Protein AF-A0A9D7S2Q6-F1 (afdb_monomer_lite)

Secondary structure (DSSP, 8-state):
--SSHHHHHHHHHHHHHHHHHHHTT-S----TT-EEEE--SB--HHHHHHHHHHTTT-SEEEEEEEEEETTEEEP-B--HHHHHHTT--EEEEEEEESSS-PSPHHHHHHHHHHHHHHHHHTT--EEEEEEEE---GGGHHHHHHHHHHHHHHS-TTSEEEEEE-GGGTT-TTHHHHHHTSSEEEEE----S-TTS-S--HHHHHHHHHHHHTT-SS-EEEE---S-EEEEE-TTS-EEEEEESS-GGGS-TT-EEE---HHHHHHHHHTPPP-STT------SS-------PPS-S------

Foldseek 3Di:
DPDPPVVVVVVVVVVVVVVVVVVVQPDPFQPLAAEDEDEDQDDDVVNLVVLQVCLRRHQEYEYADWEDEALDTDHRDDDLLSQQVSVHEYEHEYEYDDQADGDQLVSVCVVVVVSVVVSVVSVHNHQAYEYEYPHDLVHLQVLLVRLLVNLVVDDPRHFYEYEDELVNLPHPSLLSNQVSGQEYEYEQQDCPFLVDASHDLVSSVVSVLSVVVRHPHYYHYDDDPWKWKFDADPVRHTPDIDTDDDPVVDDPRIDIRDDPPCCRVVSVVPDDDDDDQDDDDDDDDHDDDDDDDDDDDDDDDDD

Sequence (303 aa):
MIRSSRATALLAASLCLAFGLVLAGCAPSALSHHEAYIWQRQWTPAVVAAVSLQQSVFAGWRVLGLQVIGSQKIDVRPDLAALASSARPVRLVVRIEGARGPLAVPELMDRLSPLIDEWRGAGLELSGIEIDHDCATAALDDYASWLRELRGTLAPALKLSITALPSWLDSAALEQVLAAVDDSVLQVHAVQRPDRALFDAASARAWTLAYAARTAHPFALALPAYGVRVDTDAQGRVRAVDAEADIERSSASGRDCAPSRAKSQGSCASWPTLGPSISADTCGSGCRWRATGAAGAGPRWLR

pLDDT: mean 72.73, std 26.31, range [19.69, 98.69]

Structure (mmCIF, N/CA/C/O backbone):
data_AF-A0A9D7S2Q6-F1
#
_entry.id   AF-A0A9D7S2Q6-F1
#
loop_
_atom_site.group_PDB
_atom_site.id
_atom_site.type_symbol
_atom_site.label_atom_id
_atom_site.label_alt_id
_atom_site.label_comp_id
_atom_site.label_asym_id
_atom_site.label_entity_id
_atom_site.label_seq_id
_atom_site.pdbx_PDB_ins_code
_atom_site.Cartn_x
_atom_site.Cartn_y
_atom_site.Cartn_z
_atom_site.occupancy
_atom_site.B_iso_or_equiv
_atom_site.auth_seq_id
_atom_site.auth_comp_id
_atom_site.auth_asym_id
_atom_site.auth_atom_id
_atom_site.pdbx_PDB_model_num
ATOM 1 N N . MET A 1 1 ? -63.174 -41.713 -4.022 1.00 46.78 1 MET A N 1
ATOM 2 C CA . MET A 1 1 ? -62.517 -40.656 -4.826 1.00 46.78 1 MET A CA 1
ATOM 3 C C . MET A 1 1 ? -61.756 -39.685 -3.908 1.00 46.78 1 MET A C 1
ATOM 5 O O . MET A 1 1 ? -62.222 -38.584 -3.682 1.00 46.78 1 MET A O 1
ATOM 9 N N . ILE A 1 2 ? -60.619 -40.087 -3.313 1.00 49.75 2 ILE A N 1
ATOM 10 C CA . ILE A 1 2 ? -59.826 -39.240 -2.378 1.00 49.75 2 ILE A CA 1
ATOM 11 C C . ILE A 1 2 ? -58.321 -39.459 -2.631 1.00 49.75 2 ILE A C 1
ATOM 13 O O . ILE A 1 2 ? -57.555 -39.812 -1.739 1.00 49.75 2 ILE A O 1
ATOM 17 N N . ARG A 1 3 ? -57.885 -39.355 -3.892 1.00 48.09 3 ARG A N 1
ATOM 18 C CA . ARG A 1 3 ? -56.459 -39.496 -4.254 1.00 48.09 3 ARG A CA 1
ATOM 19 C C . ARG A 1 3 ? -55.895 -38.335 -5.079 1.00 48.09 3 ARG A C 1
ATOM 21 O O . ARG A 1 3 ? -54.679 -38.214 -5.130 1.00 48.09 3 ARG A O 1
ATOM 28 N N . SER A 1 4 ? -56.718 -37.447 -5.650 1.00 51.59 4 SER A N 1
ATOM 29 C CA . SER A 1 4 ? -56.217 -36.354 -6.505 1.00 51.59 4 SER A CA 1
ATOM 30 C C . SER A 1 4 ? -55.774 -35.098 -5.740 1.00 51.59 4 SER A C 1
ATOM 32 O O . SER A 1 4 ? -54.844 -34.435 -6.182 1.00 51.59 4 SER A O 1
ATOM 34 N N . SER A 1 5 ? -56.350 -34.793 -4.570 1.00 52.62 5 SER A N 1
ATOM 35 C CA . SER A 1 5 ? -56.094 -33.520 -3.863 1.00 52.62 5 SER A CA 1
ATOM 36 C C . SER A 1 5 ? -54.752 -33.444 -3.121 1.00 52.62 5 SER A C 1
ATOM 38 O O . SER A 1 5 ? -54.259 -32.356 -2.846 1.00 52.62 5 SER A O 1
ATOM 40 N N . ARG A 1 6 ? -54.140 -34.589 -2.782 1.00 49.41 6 ARG A N 1
ATOM 41 C CA . ARG A 1 6 ? -52.824 -34.623 -2.108 1.00 49.41 6 ARG A CA 1
ATOM 42 C C . ARG A 1 6 ? -51.664 -34.433 -3.086 1.00 49.41 6 ARG A C 1
ATOM 44 O O . ARG A 1 6 ? -50.651 -33.854 -2.715 1.00 49.41 6 ARG A O 1
ATOM 51 N N . ALA A 1 7 ? -51.827 -34.880 -4.331 1.00 49.22 7 ALA A N 1
ATOM 52 C CA . ALA A 1 7 ? -50.798 -34.764 -5.360 1.00 49.22 7 ALA A CA 1
ATOM 53 C C . ALA A 1 7 ? -50.609 -33.308 -5.818 1.00 49.22 7 ALA A C 1
ATOM 55 O O . ALA A 1 7 ? -49.479 -32.848 -5.947 1.00 49.22 7 ALA A O 1
ATOM 56 N N . THR A 1 8 ? -51.699 -32.553 -5.977 1.00 50.41 8 THR A N 1
ATOM 57 C CA . THR A 1 8 ? -51.654 -31.130 -6.351 1.00 50.41 8 THR A CA 1
ATOM 58 C C . THR A 1 8 ? -51.080 -30.236 -5.251 1.00 50.41 8 THR A C 1
ATOM 60 O O . THR A 1 8 ? -50.329 -29.315 -5.560 1.00 50.41 8 THR A O 1
ATOM 63 N N . ALA A 1 9 ? -51.351 -30.529 -3.974 1.00 49.44 9 ALA A N 1
ATOM 64 C CA . ALA A 1 9 ? -50.772 -29.785 -2.851 1.00 49.44 9 ALA A CA 1
ATOM 65 C C . ALA A 1 9 ? -49.251 -30.000 -2.714 1.00 49.44 9 ALA A C 1
ATOM 67 O O . ALA A 1 9 ? -48.517 -29.053 -2.437 1.00 49.44 9 ALA A O 1
ATOM 68 N N . LEU A 1 10 ? -48.769 -31.224 -2.962 1.00 48.19 10 LEU A N 1
ATOM 69 C CA . LEU A 1 10 ? -47.336 -31.539 -2.955 1.00 48.19 10 LEU A CA 1
ATOM 70 C C . LEU A 1 10 ? -46.604 -30.890 -4.140 1.00 48.19 10 LEU A C 1
ATOM 72 O O . LEU A 1 10 ? -45.547 -30.302 -3.943 1.00 48.19 10 LEU A O 1
ATOM 76 N N . LEU A 1 11 ? -47.196 -30.904 -5.340 1.00 50.69 11 LEU A N 1
ATOM 77 C CA . LEU A 1 11 ? -46.638 -30.235 -6.523 1.00 50.69 11 LEU A CA 1
ATOM 78 C C . LEU A 1 11 ? -46.553 -28.708 -6.359 1.00 50.69 11 LEU A C 1
ATOM 80 O O . LEU A 1 11 ? -45.539 -28.119 -6.726 1.00 50.69 11 LEU A O 1
ATOM 84 N N . ALA A 1 12 ? -47.567 -28.070 -5.765 1.00 51.41 12 ALA A N 1
ATOM 85 C CA . ALA A 1 12 ? -47.553 -26.629 -5.501 1.00 51.41 12 ALA A CA 1
ATOM 86 C C . ALA A 1 12 ? -46.525 -26.235 -4.422 1.00 51.41 12 ALA A C 1
ATOM 88 O O . ALA A 1 12 ? -45.817 -25.241 -4.580 1.00 51.41 12 ALA A O 1
ATOM 89 N N . ALA A 1 13 ? -46.382 -27.039 -3.361 1.00 49.81 13 ALA A N 1
ATOM 90 C CA . ALA A 1 13 ? -45.369 -26.820 -2.328 1.00 49.81 13 ALA A CA 1
ATOM 91 C C . ALA A 1 13 ? -43.939 -26.991 -2.874 1.00 49.81 13 ALA A C 1
ATOM 93 O O . ALA A 1 13 ? -43.060 -26.194 -2.549 1.00 49.81 13 ALA A O 1
ATOM 94 N N . SER A 1 14 ? -43.712 -27.974 -3.751 1.00 53.53 14 SER A N 1
ATOM 95 C CA . SER A 1 14 ? -42.422 -28.176 -4.421 1.00 53.53 14 SER A CA 1
ATOM 96 C C . SER A 1 14 ? -42.082 -27.057 -5.410 1.00 53.53 14 SER A C 1
ATOM 98 O O . SER A 1 14 ? -40.919 -26.663 -5.484 1.00 53.53 14 SER A O 1
ATOM 100 N N . LEU A 1 15 ? -43.071 -26.497 -6.121 1.00 51.47 15 LEU A N 1
ATOM 101 C CA . LEU A 1 15 ? -42.850 -25.358 -7.019 1.00 51.47 15 LEU A CA 1
ATOM 102 C C . LEU A 1 15 ? -42.502 -24.073 -6.248 1.00 51.47 15 LEU A C 1
ATOM 104 O O . LEU A 1 15 ? -41.590 -23.358 -6.651 1.00 51.47 15 LEU A O 1
ATOM 108 N N . CYS A 1 16 ? -43.163 -23.805 -5.115 1.00 51.00 16 CYS A N 1
ATOM 109 C CA . CYS A 1 16 ? -42.844 -22.653 -4.262 1.00 51.00 16 CYS A CA 1
ATOM 110 C C . CYS A 1 16 ? -41.471 -22.783 -3.581 1.00 51.00 16 CYS A C 1
ATOM 112 O O . CYS A 1 16 ? -40.748 -21.793 -3.473 1.00 51.00 16 CYS A O 1
ATOM 114 N N . LEU A 1 17 ? -41.077 -23.995 -3.167 1.00 50.44 17 LEU A N 1
ATOM 115 C CA . LEU A 1 17 ? -39.752 -24.243 -2.590 1.00 50.44 17 LEU A CA 1
ATOM 116 C C . LEU A 1 17 ? -38.641 -24.098 -3.645 1.00 50.44 17 LEU A C 1
ATOM 118 O O . LEU A 1 17 ? -37.604 -23.498 -3.371 1.00 50.44 17 LEU A O 1
ATOM 122 N N . ALA A 1 18 ? -38.882 -24.580 -4.870 1.00 51.56 18 ALA A N 1
ATOM 123 C CA . ALA A 1 18 ? -37.960 -24.415 -5.991 1.00 51.56 18 ALA A CA 1
ATOM 124 C C . ALA A 1 18 ? -37.830 -22.942 -6.421 1.00 51.56 18 ALA A C 1
ATOM 126 O O . ALA A 1 18 ? -36.725 -22.489 -6.703 1.00 51.56 18 ALA A O 1
ATOM 127 N N . PHE A 1 19 ? -38.920 -22.166 -6.403 1.00 46.56 19 PHE A N 1
ATOM 128 C CA . PHE A 1 19 ? -38.883 -20.738 -6.742 1.00 46.56 19 PHE A CA 1
ATOM 129 C C . PHE A 1 19 ? -38.193 -19.888 -5.655 1.00 46.56 19 PHE A C 1
ATOM 131 O O . PHE A 1 19 ? -37.469 -18.947 -5.977 1.00 46.56 19 PHE A O 1
ATOM 138 N N . GLY A 1 20 ? -38.333 -20.254 -4.374 1.00 42.56 20 GLY A N 1
ATOM 139 C CA . GLY A 1 20 ? -37.614 -19.612 -3.263 1.00 42.56 20 GLY A CA 1
ATOM 140 C C . GLY A 1 20 ? -36.100 -19.871 -3.272 1.00 42.56 20 GLY A C 1
ATOM 141 O O . GLY A 1 20 ? -35.322 -18.979 -2.939 1.00 42.56 20 GLY A O 1
ATOM 142 N N . LEU A 1 21 ? -35.669 -21.056 -3.718 1.00 45.19 21 LEU A N 1
ATOM 143 C CA . LEU A 1 21 ? -34.249 -21.410 -3.868 1.00 45.19 21 LEU A CA 1
ATOM 144 C C . LEU A 1 21 ? -33.567 -20.695 -5.046 1.00 45.19 21 LEU A C 1
ATOM 146 O O . LEU A 1 21 ? -32.373 -20.414 -4.971 1.00 45.19 21 LEU A O 1
ATOM 150 N N . VAL A 1 22 ? -34.309 -20.346 -6.103 1.00 47.31 22 VAL A N 1
ATOM 151 C CA . VAL A 1 22 ? -33.761 -19.614 -7.261 1.00 47.31 22 VAL A CA 1
ATOM 152 C C . VAL A 1 22 ? -33.528 -18.129 -6.945 1.00 47.31 22 VAL A C 1
ATOM 154 O O . VAL A 1 22 ? -32.588 -17.534 -7.467 1.00 47.31 22 VAL A O 1
ATOM 157 N N . LEU A 1 23 ? -34.309 -17.529 -6.040 1.00 41.97 23 LEU A N 1
ATOM 158 C CA . LEU A 1 23 ? -34.170 -16.110 -5.677 1.00 41.97 23 LEU A CA 1
ATOM 159 C C . LEU A 1 23 ? -33.119 -15.834 -4.585 1.00 41.97 23 LEU A C 1
ATOM 161 O O . LEU A 1 23 ? -32.710 -14.688 -4.415 1.00 41.97 23 LEU A O 1
ATOM 165 N N . ALA A 1 24 ? -32.624 -16.860 -3.886 1.00 41.41 24 ALA A N 1
ATOM 166 C CA . ALA A 1 24 ? -31.545 -16.718 -2.901 1.00 41.41 24 ALA A CA 1
ATOM 167 C C . ALA A 1 24 ? -30.128 -16.718 -3.524 1.00 41.41 24 ALA A C 1
ATOM 169 O O . ALA A 1 24 ? -29.141 -16.536 -2.813 1.00 41.41 24 ALA A O 1
ATOM 170 N N . GLY A 1 25 ? -30.010 -16.917 -4.844 1.00 34.44 25 GLY A N 1
ATOM 171 C CA . GLY A 1 25 ? -28.730 -17.073 -5.551 1.00 34.44 25 GLY A CA 1
ATOM 172 C C . GLY A 1 25 ? -28.032 -15.781 -5.997 1.00 34.44 25 GLY A C 1
ATOM 173 O O . GLY A 1 25 ? -26.934 -15.854 -6.539 1.00 34.44 25 GLY A O 1
ATOM 174 N N . CYS A 1 26 ? -28.627 -14.605 -5.776 1.00 37.88 26 CYS A N 1
ATOM 175 C CA . CYS A 1 26 ? -28.045 -13.309 -6.151 1.00 37.88 26 CYS A CA 1
ATOM 176 C C . CYS A 1 26 ? -27.708 -12.449 -4.927 1.00 37.88 26 CYS A C 1
ATOM 178 O O . CYS A 1 26 ? -28.054 -11.272 -4.868 1.00 37.88 26 CYS A O 1
ATOM 180 N N . ALA A 1 27 ? -27.004 -13.012 -3.947 1.00 41.19 27 ALA A N 1
ATOM 181 C CA . ALA A 1 27 ? -26.157 -12.173 -3.110 1.00 41.19 27 ALA A CA 1
ATOM 182 C C . ALA A 1 27 ? -24.834 -11.979 -3.871 1.00 41.19 27 ALA A C 1
ATOM 184 O O . ALA A 1 27 ? -24.229 -12.988 -4.247 1.00 41.19 27 ALA A O 1
ATOM 185 N N . PRO A 1 28 ? -24.372 -10.743 -4.148 1.00 42.62 28 PRO A N 1
ATOM 186 C CA . PRO A 1 28 ? -23.010 -10.557 -4.628 1.00 42.62 28 PRO A CA 1
ATOM 187 C C . PRO A 1 28 ? -22.091 -11.259 -3.631 1.00 42.62 28 PRO A C 1
ATOM 189 O O . PRO A 1 28 ? -22.175 -10.991 -2.431 1.00 42.62 28 PRO A O 1
ATOM 192 N N . SER A 1 29 ? -21.283 -12.213 -4.108 1.00 44.66 29 SER A N 1
ATOM 193 C CA . SER A 1 29 ? -20.269 -12.858 -3.277 1.00 44.66 29 SER A CA 1
ATOM 194 C C . SER A 1 29 ? -19.502 -11.746 -2.586 1.00 44.66 29 SER A C 1
ATOM 196 O O . SER A 1 29 ? -18.873 -10.931 -3.263 1.00 44.66 29 SER A O 1
ATOM 198 N N . ALA A 1 30 ? -19.618 -11.675 -1.256 1.00 43.91 30 ALA A N 1
ATOM 199 C CA . ALA A 1 30 ? -18.862 -10.718 -0.476 1.00 43.91 30 ALA A CA 1
ATOM 200 C C . ALA A 1 30 ? -17.409 -10.855 -0.918 1.00 43.91 30 ALA A C 1
ATOM 202 O O . ALA A 1 30 ? -16.854 -11.958 -0.927 1.00 43.91 30 ALA A O 1
ATOM 203 N N . LEU A 1 31 ? -16.819 -9.741 -1.335 1.00 55.94 31 LEU A N 1
ATOM 204 C CA . LEU A 1 31 ? -15.412 -9.635 -1.670 1.00 55.94 31 LEU A CA 1
ATOM 205 C C . LEU A 1 31 ? -14.613 -9.692 -0.356 1.00 55.94 31 LEU A C 1
ATOM 207 O O . LEU A 1 31 ? -13.816 -8.814 -0.061 1.00 55.94 31 LEU A O 1
ATOM 211 N N . SER A 1 32 ? -14.832 -10.732 0.455 1.00 57.34 32 SER A N 1
ATOM 212 C CA . SER A 1 32 ? -14.425 -10.855 1.860 1.00 57.34 32 SER A CA 1
ATOM 213 C C . SER A 1 32 ? -12.913 -10.917 2.070 1.00 57.34 32 SER A C 1
ATOM 215 O O . SER A 1 32 ? -12.453 -11.030 3.201 1.00 57.34 32 SER A O 1
ATOM 217 N N . HIS A 1 33 ? -12.149 -10.866 0.982 1.00 74.75 33 HIS A N 1
ATOM 218 C CA . HIS A 1 33 ? -10.693 -10.810 0.959 1.00 74.75 33 HIS A CA 1
ATOM 219 C C . HIS A 1 33 ? -10.154 -9.542 0.283 1.00 74.75 33 HIS A C 1
ATOM 221 O O . HIS A 1 33 ? -8.944 -9.354 0.230 1.00 74.75 33 HIS A O 1
ATOM 227 N N . HIS A 1 34 ? -11.023 -8.687 -0.255 1.00 85.69 34 HIS A N 1
ATOM 228 C CA . HIS A 1 34 ? -10.622 -7.459 -0.922 1.00 85.69 34 HIS A CA 1
ATOM 229 C C . HIS A 1 34 ? -10.582 -6.314 0.079 1.00 85.69 34 HIS A C 1
ATOM 231 O O . HIS A 1 34 ? -11.482 -6.146 0.899 1.00 85.69 34 HIS A O 1
ATOM 237 N N . GLU A 1 35 ? -9.559 -5.488 -0.045 1.00 92.19 35 GLU A N 1
ATOM 238 C CA . GLU A 1 35 ? -9.453 -4.203 0.633 1.00 92.19 35 GLU A CA 1
ATOM 239 C C . GLU A 1 35 ? -9.660 -3.092 -0.402 1.00 92.19 35 GLU A C 1
ATOM 241 O O . GLU A 1 35 ? -9.462 -3.308 -1.603 1.00 92.19 35 GLU A O 1
ATOM 246 N N . ALA A 1 36 ? -10.046 -1.903 0.053 1.00 92.31 36 ALA A N 1
ATOM 247 C CA . ALA A 1 36 ? -10.135 -0.732 -0.813 1.00 92.31 36 ALA A CA 1
ATOM 248 C C . ALA A 1 36 ? -9.131 0.339 -0.395 1.00 92.31 36 ALA A C 1
ATOM 250 O O . ALA A 1 36 ? -8.936 0.605 0.793 1.00 92.31 36 ALA A O 1
ATOM 251 N N . TYR A 1 37 ? -8.530 0.976 -1.396 1.00 93.94 37 TYR A N 1
ATOM 252 C CA . TYR A 1 37 ? -7.717 2.164 -1.195 1.00 93.94 37 TYR A CA 1
ATOM 253 C C . TYR A 1 37 ? -8.599 3.398 -1.021 1.00 93.94 37 TYR A C 1
ATOM 255 O O . TYR A 1 37 ? -9.509 3.633 -1.817 1.00 93.94 37 TYR A O 1
ATOM 263 N N . ILE A 1 38 ? -8.283 4.219 -0.022 1.00 94.25 38 ILE A N 1
ATOM 264 C CA . ILE A 1 38 ? -8.862 5.550 0.161 1.00 94.25 38 ILE A CA 1
ATOM 265 C C . ILE A 1 38 ? -7.738 6.565 -0.027 1.00 94.25 38 ILE A C 1
ATOM 267 O O . ILE A 1 38 ? -6.993 6.894 0.898 1.00 94.25 38 ILE A O 1
ATOM 271 N N . TRP A 1 39 ? -7.601 7.030 -1.269 1.00 91.31 39 TRP A N 1
ATOM 272 C CA . TRP A 1 39 ? -6.496 7.880 -1.714 1.00 91.31 39 TRP A CA 1
ATOM 273 C C . TRP A 1 39 ? -6.838 9.373 -1.664 1.00 91.31 39 TRP A C 1
ATOM 275 O O . TRP A 1 39 ? -6.758 10.085 -2.662 1.00 91.31 39 TRP A O 1
ATOM 285 N N . GLN A 1 40 ? -7.289 9.845 -0.502 1.00 90.50 40 GLN A N 1
ATOM 286 C CA . GLN A 1 40 ? -7.793 11.208 -0.328 1.00 90.50 40 GLN A CA 1
ATOM 287 C C . GLN A 1 40 ? -6.969 11.957 0.714 1.00 90.50 40 GLN A C 1
ATOM 289 O O . GLN A 1 40 ? -6.889 11.536 1.867 1.00 90.50 40 GLN A O 1
ATOM 294 N N . ARG A 1 41 ? -6.382 13.095 0.321 1.00 91.44 41 ARG A N 1
ATOM 295 C CA . ARG A 1 41 ? -5.669 13.985 1.259 1.00 91.44 41 ARG A CA 1
ATOM 296 C C . ARG A 1 41 ? -6.634 14.728 2.178 1.00 91.44 41 ARG A C 1
ATOM 298 O O . ARG A 1 41 ? -6.315 14.979 3.335 1.00 91.44 41 ARG A O 1
ATOM 305 N N . GLN A 1 42 ? -7.804 15.078 1.646 1.00 88.88 42 GLN A N 1
ATOM 306 C CA . GLN A 1 42 ? -8.887 15.736 2.365 1.00 88.88 42 GLN A CA 1
ATOM 307 C C . GLN A 1 42 ? -10.155 14.910 2.209 1.00 88.88 42 GLN A C 1
ATOM 309 O O . GLN A 1 42 ? -10.562 14.584 1.095 1.00 88.88 42 GLN A O 1
ATOM 314 N N . TRP A 1 43 ? -10.771 14.564 3.330 1.00 92.38 43 TRP A N 1
ATOM 315 C CA . TRP A 1 43 ? -11.996 13.782 3.332 1.00 92.38 43 TRP A CA 1
ATOM 316 C C . TRP A 1 43 ? -13.214 14.692 3.205 1.00 92.38 43 TRP A C 1
ATOM 318 O O . TRP A 1 43 ? -13.369 15.664 3.941 1.00 92.38 43 TRP A O 1
ATOM 328 N N . THR A 1 44 ? -14.082 14.368 2.250 1.00 92.75 44 THR A N 1
ATOM 329 C CA . THR A 1 44 ? -15.365 15.048 2.046 1.00 92.75 44 THR A CA 1
ATOM 330 C C . THR A 1 44 ? -16.505 14.202 2.618 1.00 92.75 44 THR A C 1
ATOM 332 O O . THR A 1 44 ? -16.340 12.989 2.793 1.00 92.75 44 THR A O 1
ATOM 335 N N . PRO A 1 45 ? -17.703 14.779 2.836 1.00 93.19 45 PRO A N 1
ATOM 336 C CA . PRO A 1 45 ? -18.875 14.000 3.237 1.00 93.19 45 PRO A CA 1
ATOM 337 C C . PRO A 1 45 ? -19.189 12.836 2.285 1.00 93.19 45 PRO A C 1
ATOM 339 O O . PRO A 1 45 ? -19.668 11.795 2.725 1.00 93.19 45 PRO A O 1
ATOM 342 N N . ALA A 1 46 ? -18.877 12.976 0.991 1.00 90.12 46 ALA A N 1
ATOM 343 C CA . ALA A 1 46 ? -19.058 11.909 0.010 1.00 90.12 46 ALA A CA 1
ATOM 344 C C . ALA A 1 46 ? -18.101 10.727 0.245 1.00 90.12 46 ALA A C 1
ATOM 346 O O . ALA A 1 46 ? -18.523 9.576 0.148 1.00 90.12 46 ALA A O 1
ATOM 347 N N . VAL A 1 47 ? -16.840 10.994 0.607 1.00 92.19 47 VAL A N 1
ATOM 348 C CA . VAL A 1 47 ? -15.868 9.946 0.970 1.00 92.19 47 VAL A CA 1
ATOM 349 C C . VAL A 1 47 ? -16.330 9.219 2.231 1.00 92.19 47 VAL A C 1
ATOM 351 O O . VAL A 1 47 ? -16.385 7.992 2.244 1.00 92.19 47 VAL A O 1
ATOM 354 N N . VAL A 1 48 ? -16.745 9.967 3.258 1.00 94.94 48 VAL A N 1
ATOM 355 C CA . VAL A 1 48 ? -17.274 9.405 4.513 1.00 94.94 48 VAL A CA 1
ATOM 356 C C . VAL A 1 48 ? -18.495 8.516 4.249 1.00 94.94 48 VAL A C 1
ATOM 358 O O . VAL A 1 48 ? -18.554 7.378 4.720 1.00 94.94 48 VAL A O 1
ATOM 361 N N . ALA A 1 49 ? -19.444 8.994 3.439 1.00 92.62 49 ALA A N 1
ATOM 362 C CA . ALA A 1 49 ? -20.618 8.218 3.054 1.00 92.62 49 ALA A CA 1
ATOM 363 C C . ALA A 1 49 ? -20.236 6.941 2.286 1.00 92.62 49 ALA A C 1
ATOM 365 O O . ALA A 1 49 ? -20.795 5.879 2.555 1.00 92.62 49 ALA A O 1
ATOM 366 N N . ALA A 1 50 ? -19.261 7.007 1.373 1.00 90.69 50 ALA A N 1
ATOM 367 C CA . ALA A 1 50 ? -18.797 5.842 0.622 1.00 90.69 50 ALA A CA 1
ATOM 368 C C . ALA A 1 50 ? -18.170 4.771 1.530 1.00 90.69 50 ALA A C 1
ATOM 370 O O . ALA A 1 50 ? -18.480 3.591 1.365 1.00 90.69 50 ALA A O 1
ATOM 371 N N . VAL A 1 51 ? -17.353 5.166 2.514 1.00 94.00 51 VAL A N 1
ATOM 372 C CA . VAL A 1 51 ? -16.776 4.239 3.506 1.00 94.00 51 VAL A CA 1
ATOM 373 C C . VAL A 1 51 ? -17.879 3.510 4.267 1.00 94.00 51 VAL A C 1
ATOM 375 O O . VAL A 1 51 ? -17.870 2.282 4.334 1.00 94.00 51 VAL A O 1
ATOM 378 N N . SER A 1 52 ? -18.872 4.250 4.768 1.00 93.38 52 SER A N 1
ATOM 379 C CA . SER A 1 52 ? -19.999 3.665 5.500 1.00 93.38 52 SER A CA 1
ATOM 380 C C . SER A 1 52 ? -20.834 2.719 4.626 1.00 93.38 52 SER A C 1
ATOM 382 O O . SER A 1 52 ? -21.147 1.603 5.040 1.00 93.38 52 SER A O 1
ATOM 384 N N . LEU A 1 53 ? -21.142 3.115 3.386 1.00 92.25 53 LEU A N 1
ATOM 385 C CA . LEU A 1 53 ? -21.940 2.304 2.461 1.00 92.25 53 LEU A CA 1
ATOM 386 C C . LEU A 1 53 ? -21.228 1.015 2.024 1.00 92.25 53 LEU A C 1
ATOM 388 O O . LEU A 1 53 ? -21.891 0.011 1.771 1.00 92.25 53 LEU A O 1
ATOM 392 N N . GLN A 1 54 ? -19.897 1.034 1.914 1.00 89.31 54 GLN A N 1
ATOM 393 C CA . GLN A 1 54 ? -19.108 -0.082 1.380 1.00 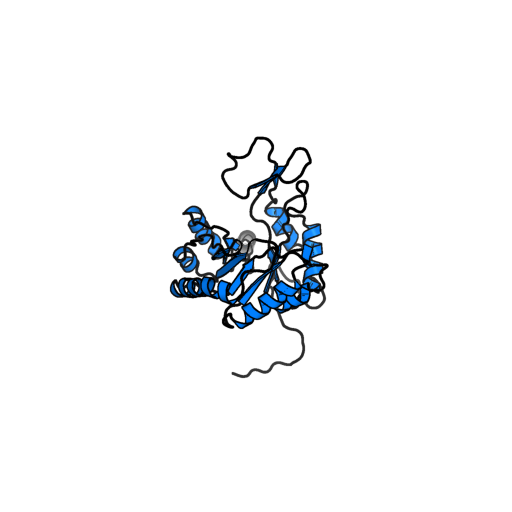89.31 54 GLN A CA 1
ATOM 394 C C . GLN A 1 54 ? -18.473 -0.967 2.461 1.00 89.31 54 GLN A C 1
ATOM 396 O O . GLN A 1 54 ? -17.856 -1.983 2.134 1.00 89.31 54 GLN A O 1
ATOM 401 N N . GLN A 1 55 ? -18.635 -0.637 3.746 1.00 89.06 55 GLN A N 1
ATOM 402 C CA . GLN A 1 55 ? -17.981 -1.357 4.843 1.00 89.06 55 GLN A CA 1
ATOM 403 C C . GLN A 1 55 ? -18.307 -2.855 4.878 1.00 89.06 55 GLN A C 1
ATOM 405 O O . GLN A 1 55 ? -17.476 -3.652 5.296 1.00 89.06 55 GLN A O 1
ATOM 410 N N . SER A 1 56 ? -19.491 -3.285 4.434 1.00 87.50 56 SER A N 1
ATOM 411 C CA . SER A 1 56 ? -19.862 -4.709 4.398 1.00 87.50 56 SER A CA 1
ATOM 412 C C . SER A 1 56 ? -19.221 -5.474 3.233 1.00 87.50 56 SER A C 1
ATOM 414 O O . SER A 1 56 ? -19.121 -6.698 3.302 1.00 87.50 56 SER A O 1
ATOM 416 N N . VAL A 1 57 ? -18.766 -4.765 2.195 1.00 87.19 57 VAL A N 1
ATOM 417 C CA . VAL A 1 57 ? -18.210 -5.336 0.961 1.00 87.19 57 VAL A CA 1
ATOM 418 C C . VAL A 1 57 ? -16.721 -5.636 1.104 1.00 87.19 57 VAL A C 1
ATOM 420 O O . VAL A 1 57 ? -16.277 -6.694 0.659 1.00 87.19 57 VAL A O 1
ATOM 423 N N . PHE A 1 58 ? -15.966 -4.727 1.725 1.00 90.12 58 PHE A N 1
ATOM 424 C CA . PHE A 1 58 ? -14.515 -4.840 1.868 1.00 90.12 58 PHE A CA 1
ATOM 425 C C . PHE A 1 58 ? -14.103 -5.395 3.233 1.00 90.12 58 PHE A C 1
ATOM 427 O O . PHE A 1 58 ? -14.737 -5.145 4.260 1.00 90.12 58 PHE A O 1
ATOM 434 N N . ALA A 1 59 ? -13.008 -6.149 3.231 1.00 91.12 59 ALA A N 1
ATOM 435 C CA . ALA A 1 59 ? -12.399 -6.735 4.416 1.00 91.12 59 ALA A CA 1
ATOM 436 C C . ALA A 1 59 ? -11.614 -5.713 5.252 1.00 91.12 59 ALA A C 1
ATOM 438 O O . ALA A 1 59 ? -11.437 -5.927 6.446 1.00 91.12 59 ALA A O 1
ATOM 439 N N . GLY A 1 60 ? -11.159 -4.620 4.636 1.00 94.56 60 GLY A N 1
ATOM 440 C CA . GLY A 1 60 ? -10.307 -3.613 5.259 1.00 94.56 60 GLY A CA 1
ATOM 441 C C . GLY A 1 60 ? -10.069 -2.403 4.360 1.00 94.56 60 GLY A C 1
ATOM 442 O O . GLY A 1 60 ? -10.440 -2.398 3.179 1.00 94.56 60 GLY A O 1
ATOM 443 N N . TRP A 1 61 ? -9.420 -1.388 4.925 1.00 96.75 61 TRP A N 1
ATOM 444 C CA . TRP A 1 61 ? -9.097 -0.135 4.243 1.00 96.75 61 TRP A CA 1
ATOM 445 C C . TRP A 1 61 ? -7.587 0.076 4.157 1.00 96.75 61 TRP A C 1
ATOM 447 O O . TRP A 1 61 ? -6.878 -0.076 5.149 1.00 96.75 61 TRP A O 1
ATOM 457 N N . ARG A 1 62 ? -7.093 0.498 2.992 1.00 97.81 62 ARG A N 1
ATOM 458 C CA . ARG A 1 62 ? -5.730 1.022 2.815 1.00 97.81 62 ARG A CA 1
ATOM 459 C C . ARG A 1 62 ? -5.830 2.537 2.658 1.00 97.81 62 ARG A C 1
ATOM 461 O O . ARG A 1 62 ? -6.292 3.030 1.631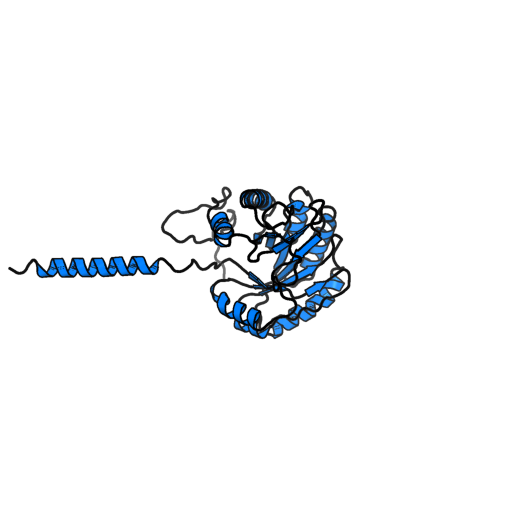 1.00 97.81 62 ARG A O 1
ATOM 468 N N . VAL A 1 63 ? -5.486 3.284 3.701 1.00 98.19 63 VAL A N 1
ATOM 469 C CA . VAL A 1 63 ? -5.793 4.719 3.804 1.00 98.19 63 VAL A CA 1
ATOM 470 C C . VAL A 1 63 ? -4.517 5.529 3.699 1.00 98.19 63 VAL A C 1
ATOM 472 O O . VAL A 1 63 ? -3.590 5.301 4.473 1.00 98.19 63 VAL A O 1
ATOM 475 N N . LEU A 1 64 ? -4.478 6.507 2.792 1.00 98.12 64 LEU A N 1
ATOM 476 C CA . LEU A 1 64 ? -3.383 7.474 2.756 1.00 98.12 64 LEU A CA 1
ATOM 477 C C . LEU A 1 64 ? -3.320 8.215 4.099 1.00 98.12 64 LEU A C 1
ATOM 479 O O . LEU A 1 64 ? -4.265 8.910 4.466 1.00 98.12 64 LEU A O 1
ATOM 483 N N . GLY A 1 65 ? -2.218 8.047 4.830 1.00 96.62 65 GLY A N 1
ATOM 484 C CA . GLY A 1 65 ? -1.988 8.698 6.124 1.00 96.62 65 GLY A CA 1
ATOM 485 C C . GLY A 1 65 ? -0.785 9.635 6.127 1.00 96.62 65 GLY A C 1
ATOM 486 O O . GLY A 1 65 ? -0.742 10.591 6.896 1.00 96.62 65 GLY A O 1
ATOM 487 N N . LEU A 1 66 ? 0.181 9.398 5.240 1.00 95.94 66 LEU A N 1
ATOM 488 C CA . LEU A 1 66 ? 1.358 10.243 5.088 1.00 95.94 66 LEU A CA 1
ATOM 489 C C . LEU A 1 66 ? 1.748 10.320 3.615 1.00 95.94 66 LEU A C 1
ATOM 491 O O . LEU A 1 66 ? 1.771 9.309 2.921 1.00 95.94 66 LEU A O 1
ATOM 495 N N . GLN A 1 67 ? 2.088 11.516 3.148 1.00 95.12 67 GLN A N 1
ATOM 496 C CA . GLN A 1 67 ? 2.679 11.723 1.832 1.00 95.12 67 GLN A CA 1
ATOM 497 C C . GLN A 1 67 ? 3.921 12.599 1.979 1.00 95.12 67 GLN A C 1
ATOM 499 O O . GLN A 1 67 ? 3.883 13.631 2.657 1.00 95.12 67 GLN A O 1
ATOM 504 N N . VAL A 1 68 ? 5.020 12.181 1.356 1.00 91.19 68 VAL A N 1
ATOM 505 C CA . VAL A 1 68 ? 6.297 12.900 1.371 1.00 91.19 68 VAL A CA 1
ATOM 506 C C . VAL A 1 68 ? 6.843 13.087 -0.040 1.00 91.19 68 VAL A C 1
ATOM 508 O O . VAL A 1 68 ? 6.738 12.194 -0.880 1.00 91.19 68 VAL A O 1
ATOM 511 N N . ILE A 1 69 ? 7.429 14.258 -0.288 1.00 88.25 69 ILE A N 1
ATOM 512 C CA . ILE A 1 69 ? 8.115 14.618 -1.533 1.00 88.25 69 ILE A CA 1
ATOM 513 C C . ILE A 1 69 ? 9.512 15.098 -1.152 1.00 88.25 69 ILE A C 1
ATOM 515 O O . ILE A 1 69 ? 9.677 16.190 -0.601 1.00 88.25 69 ILE A O 1
ATOM 519 N N . GLY A 1 70 ? 10.522 14.250 -1.364 1.00 84.94 70 GLY A N 1
ATOM 520 C CA . GLY A 1 70 ? 11.802 14.432 -0.678 1.00 84.94 70 GLY A CA 1
ATOM 521 C C . GLY A 1 70 ? 11.576 14.499 0.838 1.00 84.94 70 GLY A C 1
ATOM 522 O O . GLY A 1 70 ? 10.923 13.623 1.399 1.00 84.94 70 GLY A O 1
ATOM 523 N N . SER A 1 71 ? 12.049 15.561 1.496 1.00 82.00 71 SER A N 1
ATOM 524 C CA . SER A 1 71 ? 11.841 15.801 2.936 1.00 82.00 71 SER A CA 1
ATOM 525 C C . SER A 1 71 ? 10.567 16.585 3.278 1.00 82.00 71 SER A C 1
ATOM 527 O O . SER A 1 71 ? 10.225 16.754 4.457 1.00 82.00 71 SER A O 1
ATOM 529 N N . GLN A 1 72 ? 9.834 17.074 2.274 1.00 87.50 72 GLN A N 1
ATOM 530 C CA . GLN A 1 72 ? 8.605 17.825 2.497 1.00 87.50 72 GLN A CA 1
ATOM 531 C C . GLN A 1 72 ? 7.451 16.871 2.812 1.00 87.50 72 GLN A C 1
ATOM 533 O O . GLN A 1 72 ? 7.169 15.952 2.048 1.00 87.50 72 GLN A O 1
ATOM 538 N N . LYS A 1 73 ? 6.738 17.129 3.914 1.00 89.69 73 LYS A N 1
ATOM 539 C CA . LYS A 1 73 ? 5.467 16.463 4.228 1.00 89.69 73 LYS A CA 1
ATOM 540 C C . LYS A 1 73 ? 4.319 17.198 3.544 1.00 89.69 73 LYS A C 1
ATOM 542 O O . LYS A 1 73 ? 4.223 18.421 3.644 1.00 89.69 73 LYS A O 1
ATOM 547 N N . ILE A 1 74 ? 3.433 16.443 2.910 1.00 90.69 74 ILE A N 1
ATOM 548 C CA . ILE A 1 74 ? 2.139 16.922 2.429 1.00 90.69 74 ILE A CA 1
ATOM 549 C C . ILE A 1 74 ? 1.085 16.608 3.491 1.00 90.69 74 ILE A C 1
ATOM 551 O O . ILE A 1 74 ? 1.095 15.534 4.093 1.00 90.69 74 ILE A O 1
ATOM 555 N N . ASP A 1 75 ? 0.203 17.573 3.749 1.00 87.56 75 ASP A N 1
ATOM 556 C CA . ASP A 1 75 ? -0.867 17.426 4.733 1.00 87.56 75 ASP A CA 1
ATOM 557 C C . ASP A 1 75 ? -1.920 16.423 4.244 1.00 87.56 75 ASP A C 1
ATOM 559 O O . ASP A 1 75 ? -2.401 16.504 3.108 1.00 87.56 75 ASP A O 1
ATOM 563 N N . VAL A 1 76 ? -2.254 15.470 5.110 1.00 93.00 76 VAL A N 1
ATOM 564 C CA . VAL A 1 76 ? -3.206 14.385 4.866 1.00 93.00 76 VAL A CA 1
ATOM 565 C C . VAL A 1 76 ? -4.031 14.227 6.134 1.00 93.00 76 VAL A C 1
ATOM 567 O O . VAL A 1 76 ? -3.476 14.017 7.211 1.00 93.00 76 VAL A O 1
ATOM 570 N N . ARG A 1 77 ? -5.354 14.361 6.010 1.00 90.81 77 ARG A N 1
ATOM 571 C CA . ARG A 1 77 ? -6.284 14.366 7.146 1.00 90.81 77 ARG A CA 1
ATOM 572 C C . ARG A 1 77 ? -7.447 13.409 6.890 1.00 90.81 77 ARG A C 1
ATOM 574 O O . ARG A 1 77 ? -8.473 13.837 6.353 1.00 90.81 77 ARG A O 1
ATOM 581 N N . PRO A 1 78 ? -7.284 12.116 7.214 1.00 95.50 78 PRO A N 1
ATOM 582 C CA . PRO A 1 78 ? -8.379 11.167 7.145 1.00 95.50 78 PRO A CA 1
ATOM 583 C C . PRO A 1 78 ? -9.387 11.387 8.271 1.00 95.50 78 PRO A C 1
ATOM 585 O O . PRO A 1 78 ? -9.032 11.823 9.365 1.00 95.50 78 PRO A O 1
ATOM 588 N N . ASP A 1 79 ? -10.652 11.058 8.010 1.00 97.25 79 ASP A N 1
ATOM 589 C CA . ASP A 1 79 ? -11.691 11.067 9.039 1.00 97.25 79 ASP A CA 1
ATOM 590 C C . ASP A 1 79 ? -11.586 9.787 9.882 1.00 97.25 79 ASP A C 1
ATOM 592 O O . ASP A 1 79 ? -12.095 8.720 9.524 1.00 97.25 79 ASP A O 1
ATOM 596 N N . LEU A 1 80 ? -10.873 9.889 11.006 1.00 97.44 80 LEU A N 1
ATOM 597 C CA . LEU A 1 80 ? -10.640 8.758 11.905 1.00 97.44 80 LEU A CA 1
ATOM 598 C C . LEU A 1 80 ? -11.937 8.251 12.549 1.00 97.44 80 LEU A C 1
ATOM 600 O O . LEU A 1 80 ? -12.064 7.051 12.786 1.00 97.44 80 LEU A O 1
ATOM 604 N N . ALA A 1 81 ? -12.922 9.122 12.781 1.00 97.25 81 ALA A N 1
ATOM 605 C CA . ALA A 1 81 ? -14.205 8.720 13.352 1.00 97.25 81 ALA A CA 1
ATOM 606 C C . ALA A 1 81 ? -15.017 7.878 12.356 1.00 97.25 81 ALA A C 1
ATOM 608 O O . ALA A 1 81 ? -15.604 6.860 12.738 1.00 97.25 81 ALA A O 1
ATOM 609 N N . ALA A 1 82 ? -15.005 8.252 11.074 1.00 96.75 82 ALA A N 1
ATOM 610 C CA . ALA A 1 82 ? -15.609 7.458 10.008 1.00 96.75 82 ALA A CA 1
ATOM 611 C C . ALA A 1 82 ? -14.927 6.087 9.861 1.00 96.75 82 ALA A C 1
ATOM 613 O O . ALA A 1 82 ? -15.609 5.066 9.745 1.00 96.75 82 ALA A O 1
ATOM 614 N N . LEU A 1 83 ? -13.591 6.046 9.924 1.00 97.81 83 LEU A N 1
ATOM 615 C CA . LEU A 1 83 ? -12.826 4.796 9.876 1.00 97.81 83 LEU A CA 1
ATOM 616 C C . LEU A 1 83 ? -13.124 3.892 11.077 1.00 97.81 83 LEU A C 1
ATOM 618 O O . LEU A 1 83 ? -13.424 2.715 10.877 1.00 97.81 83 LEU A O 1
ATOM 622 N N . ALA A 1 84 ? -13.121 4.431 12.297 1.00 97.25 84 ALA A N 1
ATOM 623 C CA . ALA A 1 84 ? -13.471 3.682 13.504 1.00 97.25 84 ALA A CA 1
ATOM 624 C C . ALA A 1 84 ? -14.904 3.125 13.429 1.00 97.25 84 ALA A C 1
ATOM 626 O O . ALA A 1 84 ? -15.138 1.949 13.710 1.00 97.25 84 ALA A O 1
ATOM 627 N N . SER A 1 85 ? -15.854 3.940 12.959 1.00 95.94 85 SER A N 1
ATOM 628 C CA . SER A 1 85 ? -17.261 3.544 12.799 1.00 95.94 85 SER A CA 1
ATOM 629 C C . SER A 1 85 ? -17.462 2.437 11.761 1.00 95.94 85 SER A C 1
ATOM 631 O O . SER A 1 85 ? -18.433 1.687 11.852 1.00 95.94 85 SER A O 1
ATOM 633 N N . SER A 1 86 ? -16.546 2.304 10.794 1.00 94.81 86 SER A N 1
ATOM 634 C CA . SER A 1 86 ? -16.605 1.233 9.793 1.00 94.81 86 SER A CA 1
ATOM 635 C C . SER A 1 86 ? -16.328 -0.160 10.372 1.00 94.81 86 SER A C 1
ATOM 637 O O . SER A 1 86 ? -16.685 -1.156 9.743 1.00 94.81 86 SER A O 1
ATOM 639 N N . ALA A 1 87 ? -15.704 -0.233 11.558 1.00 94.38 87 ALA A N 1
ATOM 640 C CA . ALA A 1 87 ? -15.332 -1.472 12.244 1.00 94.38 87 ALA A CA 1
ATOM 641 C C . ALA A 1 87 ? -14.548 -2.456 11.351 1.00 94.38 87 ALA A C 1
ATOM 643 O O . ALA A 1 87 ? -14.768 -3.670 11.385 1.00 94.38 87 ALA A O 1
ATOM 644 N N . ARG A 1 88 ? -13.645 -1.922 10.519 1.00 95.12 88 ARG A N 1
ATOM 645 C CA . ARG A 1 88 ? -12.745 -2.699 9.663 1.00 95.12 88 ARG A CA 1
ATOM 646 C C . ARG A 1 88 ? -11.278 -2.431 9.999 1.00 95.12 88 ARG A C 1
ATOM 648 O O . ARG A 1 88 ? -10.949 -1.293 10.338 1.00 95.12 88 ARG A O 1
ATOM 655 N N . PRO A 1 89 ? -10.396 -3.432 9.827 1.00 96.56 89 PRO A N 1
ATOM 656 C CA . PRO A 1 89 ? -8.957 -3.229 9.863 1.00 96.56 89 PRO A CA 1
ATOM 657 C C . PRO A 1 89 ? -8.507 -2.138 8.891 1.00 96.56 89 PRO A C 1
ATOM 659 O O . PRO A 1 89 ? -9.004 -2.038 7.762 1.00 96.56 89 PRO A O 1
ATOM 662 N N . VAL A 1 90 ? -7.537 -1.341 9.327 1.00 97.88 90 VAL A N 1
ATOM 663 C CA . VAL A 1 90 ? -6.958 -0.248 8.547 1.00 97.88 90 VAL A CA 1
ATOM 664 C C . VAL A 1 90 ? -5.459 -0.466 8.391 1.00 97.88 90 VAL A C 1
ATOM 666 O O . VAL A 1 90 ? -4.749 -0.732 9.359 1.00 97.88 90 VAL A O 1
ATOM 669 N N . ARG A 1 91 ? -4.958 -0.289 7.169 1.00 98.06 91 ARG A N 1
ATOM 670 C CA . ARG A 1 91 ? -3.533 -0.158 6.868 1.00 98.06 91 ARG A CA 1
ATOM 671 C C . ARG A 1 91 ? -3.227 1.304 6.545 1.00 98.06 91 ARG A C 1
ATOM 673 O O . ARG A 1 91 ? -3.843 1.879 5.645 1.00 98.06 91 ARG A O 1
ATOM 680 N N . LEU A 1 92 ? -2.291 1.900 7.281 1.00 98.44 92 LEU A N 1
ATOM 681 C CA . LEU A 1 92 ? -1.831 3.271 7.045 1.00 98.44 92 LEU A CA 1
ATOM 682 C C . LEU A 1 92 ? -0.847 3.261 5.875 1.00 98.44 92 LEU A C 1
ATOM 684 O O . LEU A 1 92 ? 0.201 2.626 5.952 1.00 98.44 92 LEU A O 1
ATOM 688 N N . VAL A 1 93 ? -1.182 3.959 4.795 1.00 98.50 93 VAL A N 1
ATOM 689 C CA . VAL A 1 93 ? -0.344 4.061 3.600 1.00 98.50 93 VAL A CA 1
ATOM 690 C C . VAL A 1 93 ? 0.517 5.321 3.661 1.00 98.50 93 VAL A C 1
ATOM 692 O O . VAL A 1 93 ? 0.018 6.429 3.890 1.00 98.50 93 VAL A O 1
ATOM 695 N N . VAL A 1 94 ? 1.811 5.137 3.426 1.00 97.38 94 VAL A N 1
ATOM 696 C CA . VAL A 1 94 ? 2.827 6.177 3.293 1.00 97.38 94 VAL A CA 1
ATOM 697 C C . VAL A 1 94 ? 3.207 6.294 1.818 1.00 97.38 94 VAL A C 1
ATOM 699 O O . VAL A 1 94 ? 3.882 5.415 1.287 1.00 97.38 94 VAL A O 1
ATOM 702 N N . ARG A 1 95 ? 2.805 7.383 1.157 1.00 95.56 95 ARG A N 1
ATOM 703 C CA . ARG A 1 95 ? 3.236 7.704 -0.211 1.00 95.56 95 ARG A CA 1
ATOM 704 C C . ARG A 1 95 ? 4.583 8.414 -0.181 1.00 95.56 95 ARG A C 1
ATOM 706 O O . ARG A 1 95 ? 4.700 9.486 0.413 1.00 95.56 95 ARG A O 1
ATOM 713 N N . ILE A 1 96 ? 5.570 7.856 -0.871 1.00 92.25 96 ILE A N 1
ATOM 714 C CA . ILE A 1 96 ? 6.902 8.444 -1.025 1.00 92.25 96 ILE A CA 1
ATOM 715 C C . ILE A 1 96 ? 7.114 8.787 -2.496 1.00 92.25 96 ILE A C 1
ATOM 717 O O . ILE A 1 96 ? 7.255 7.900 -3.339 1.00 92.25 96 ILE A O 1
ATOM 721 N N . GLU A 1 97 ? 7.137 10.081 -2.806 1.00 86.12 97 GLU A N 1
ATOM 722 C CA . GLU A 1 97 ? 7.388 10.558 -4.162 1.00 86.12 97 GLU A CA 1
ATOM 723 C C . GLU A 1 97 ? 8.879 10.654 -4.484 1.00 86.12 97 GLU A C 1
ATOM 725 O O . GLU A 1 97 ? 9.700 11.085 -3.672 1.00 86.12 97 GLU A O 1
ATOM 730 N N . GLY A 1 98 ? 9.197 10.322 -5.734 1.00 77.94 98 GLY A N 1
ATOM 731 C CA . GLY A 1 98 ? 10.554 10.300 -6.262 1.00 77.94 98 GLY A CA 1
ATOM 732 C C . GLY A 1 98 ? 11.021 8.879 -6.557 1.00 77.94 98 GLY A C 1
ATOM 733 O O . GLY A 1 98 ? 10.540 7.917 -5.979 1.00 77.94 98 GLY A O 1
ATOM 734 N N . ALA A 1 99 ? 11.965 8.761 -7.490 1.00 67.00 99 ALA A N 1
ATOM 735 C CA . ALA A 1 99 ? 12.484 7.473 -7.955 1.00 67.00 99 ALA A CA 1
ATOM 736 C C . ALA A 1 99 ? 13.775 7.032 -7.232 1.00 67.00 99 ALA A C 1
ATOM 738 O O . ALA A 1 99 ? 14.305 5.958 -7.514 1.00 67.00 99 ALA A O 1
ATOM 739 N N . ARG A 1 100 ? 14.317 7.889 -6.354 1.00 70.25 100 ARG A N 1
ATOM 740 C CA . ARG A 1 100 ? 15.512 7.629 -5.534 1.00 70.25 100 ARG A CA 1
ATOM 741 C C . ARG A 1 100 ? 15.107 7.251 -4.111 1.00 70.25 100 ARG A C 1
ATOM 743 O O . ARG A 1 100 ? 13.953 7.440 -3.743 1.00 70.25 100 ARG A O 1
ATOM 750 N N . GLY A 1 101 ? 16.087 6.750 -3.354 1.00 67.00 101 GLY A N 1
ATOM 751 C CA . GLY A 1 101 ? 15.923 6.234 -1.997 1.00 67.00 101 GLY A CA 1
ATOM 752 C C . GLY A 1 101 ? 15.002 7.088 -1.108 1.00 67.00 101 GLY A C 1
ATOM 753 O O . GLY A 1 101 ? 15.099 8.320 -1.154 1.00 67.00 101 GLY A O 1
ATOM 754 N N . PRO A 1 102 ? 14.126 6.450 -0.309 1.00 79.19 102 PRO A N 1
ATOM 755 C CA . PRO A 1 102 ? 13.262 7.122 0.656 1.00 79.19 102 PRO A CA 1
ATOM 756 C C . PRO A 1 102 ? 14.009 8.012 1.661 1.00 79.19 102 PRO A C 1
ATOM 758 O O . PRO A 1 102 ? 15.232 7.954 1.792 1.00 79.19 102 PRO A O 1
ATOM 761 N N . LEU A 1 103 ? 13.245 8.780 2.447 1.00 87.38 103 LEU A N 1
ATOM 762 C CA . LEU A 1 103 ? 13.752 9.399 3.678 1.00 87.38 103 LEU A CA 1
ATOM 763 C C . LEU A 1 103 ? 14.451 8.352 4.551 1.00 87.38 103 LEU A C 1
ATOM 765 O O . LEU A 1 103 ? 13.994 7.211 4.617 1.00 87.38 103 LEU A O 1
ATOM 769 N N . ALA A 1 104 ? 15.516 8.739 5.256 1.00 93.00 104 ALA A N 1
ATOM 770 C CA . ALA A 1 104 ? 16.165 7.846 6.213 1.00 93.00 104 ALA A CA 1
ATOM 771 C C . ALA A 1 104 ? 15.131 7.297 7.214 1.00 93.00 104 ALA A C 1
ATOM 773 O O . ALA A 1 104 ? 14.230 8.028 7.632 1.00 93.00 104 ALA A O 1
ATOM 774 N N . VAL A 1 105 ? 15.244 6.020 7.599 1.00 95.69 105 VAL A N 1
ATOM 775 C CA . VAL A 1 105 ? 14.240 5.357 8.453 1.00 95.69 105 VAL A CA 1
ATOM 776 C C . VAL A 1 105 ? 13.954 6.131 9.745 1.00 95.69 105 VAL A C 1
ATOM 778 O O . VAL A 1 105 ? 12.772 6.310 10.039 1.00 95.69 105 VAL A O 1
ATOM 781 N N . PRO A 1 106 ? 14.951 6.674 10.478 1.00 95.94 106 PRO A N 1
ATOM 782 C CA . PRO A 1 106 ? 14.672 7.492 11.658 1.00 95.94 106 PRO A CA 1
ATOM 783 C C . PRO A 1 106 ? 13.784 8.705 11.351 1.00 95.94 106 PRO A C 1
ATOM 785 O O . PRO A 1 106 ? 12.807 8.946 12.051 1.00 95.94 106 PRO A O 1
ATOM 788 N N . GLU A 1 107 ? 14.047 9.409 10.246 1.00 94.38 107 GLU A N 1
ATOM 789 C CA . GLU A 1 107 ? 13.253 10.576 9.845 1.00 94.38 107 GLU A CA 1
ATOM 790 C C . GLU A 1 107 ? 11.822 10.190 9.439 1.00 94.38 107 GLU A C 1
ATOM 792 O O . GLU A 1 107 ? 10.867 10.919 9.727 1.00 94.38 107 GLU A O 1
ATOM 797 N N . LEU A 1 108 ? 11.642 9.041 8.778 1.00 94.88 108 LEU A N 1
ATOM 798 C CA . LEU A 1 108 ? 10.302 8.525 8.503 1.00 94.88 108 LEU A CA 1
ATOM 799 C C . LEU A 1 108 ? 9.574 8.186 9.811 1.00 94.88 108 LEU A C 1
ATOM 801 O O . LEU A 1 108 ? 8.405 8.538 9.970 1.00 94.88 108 LEU A O 1
ATOM 805 N N . MET A 1 109 ? 10.253 7.527 10.748 1.00 96.00 109 MET A N 1
ATOM 806 C CA . MET A 1 109 ? 9.661 7.086 12.010 1.00 96.00 109 MET A CA 1
ATOM 807 C C . MET A 1 109 ? 9.286 8.246 12.934 1.00 96.00 109 MET A C 1
ATOM 809 O O . MET A 1 109 ? 8.236 8.167 13.576 1.00 96.00 109 MET A O 1
ATOM 813 N N . ASP A 1 110 ? 10.040 9.346 12.928 1.00 95.62 110 ASP A N 1
ATOM 814 C CA . ASP A 1 110 ? 9.675 10.584 13.635 1.00 95.62 110 ASP A CA 1
ATOM 815 C C . ASP A 1 110 ? 8.326 11.143 13.156 1.00 95.62 110 ASP A C 1
ATOM 817 O O . ASP A 1 110 ? 7.557 11.724 13.925 1.00 95.62 110 ASP A O 1
ATOM 821 N N . ARG A 1 111 ? 8.003 10.944 11.873 1.00 94.50 111 ARG A N 1
ATOM 822 C CA . ARG A 1 111 ? 6.744 11.399 11.263 1.00 94.50 111 ARG A CA 1
ATOM 823 C C . ARG A 1 111 ? 5.626 10.372 11.400 1.00 94.50 111 ARG A C 1
ATOM 825 O O . ARG A 1 111 ? 4.461 10.758 11.483 1.00 94.50 111 ARG A O 1
ATOM 832 N N . LEU A 1 112 ? 5.970 9.087 11.378 1.00 95.25 112 LEU A N 1
ATOM 833 C CA . LEU A 1 112 ? 5.019 7.982 11.351 1.00 95.25 112 LEU A CA 1
ATOM 834 C C . LEU A 1 112 ? 4.532 7.586 12.750 1.00 95.25 112 LEU A C 1
ATOM 836 O O . LEU A 1 112 ? 3.351 7.289 12.908 1.00 95.25 112 LEU A O 1
ATOM 840 N N . SER A 1 113 ? 5.398 7.619 13.767 1.00 97.00 113 SER A N 1
ATOM 841 C CA . SER A 1 113 ? 5.037 7.206 15.134 1.00 97.00 113 SER A CA 1
ATOM 842 C C . SER A 1 113 ? 3.865 8.012 15.713 1.00 97.00 113 SER A C 1
ATOM 844 O O . SER A 1 113 ? 2.915 7.385 16.181 1.00 97.00 113 SER A O 1
ATOM 846 N N . PRO A 1 114 ? 3.821 9.358 15.588 1.00 97.06 114 PRO A N 1
ATOM 847 C CA . PRO A 1 114 ? 2.675 10.132 16.065 1.00 97.06 114 PRO A CA 1
ATOM 848 C C . PRO A 1 114 ? 1.357 9.755 15.376 1.00 97.06 114 PRO A C 1
ATOM 850 O O . PRO A 1 114 ? 0.316 9.736 16.023 1.00 97.06 114 PRO A O 1
ATOM 853 N N . LEU A 1 115 ? 1.397 9.418 14.080 1.00 96.69 115 LEU A N 1
ATOM 854 C CA . LEU A 1 115 ? 0.209 8.986 13.332 1.00 96.69 115 LEU A CA 1
ATOM 855 C C . LEU A 1 115 ? -0.264 7.602 13.786 1.00 96.69 115 LEU A C 1
ATOM 857 O O . LEU A 1 115 ? -1.462 7.375 13.931 1.00 96.69 115 LEU A O 1
ATOM 861 N N . ILE A 1 116 ? 0.669 6.677 14.034 1.00 97.44 116 ILE A N 1
ATOM 862 C CA . ILE A 1 116 ? 0.354 5.349 14.576 1.00 97.44 116 ILE A CA 1
ATOM 863 C C . ILE A 1 116 ? -0.360 5.484 15.926 1.00 97.44 116 ILE A C 1
ATOM 865 O O . ILE A 1 116 ? -1.380 4.825 16.145 1.00 97.44 116 ILE A O 1
ATOM 869 N N . ASP A 1 117 ? 0.162 6.332 16.811 1.00 97.50 117 ASP A N 1
ATOM 870 C CA . ASP A 1 117 ? -0.408 6.552 18.140 1.00 97.50 117 ASP A CA 1
ATOM 871 C C . ASP A 1 117 ? -1.772 7.242 18.064 1.00 97.50 117 ASP A C 1
ATOM 873 O O . ASP A 1 117 ? -2.714 6.811 18.730 1.00 97.50 117 ASP A O 1
ATOM 877 N N . GLU A 1 118 ? -1.916 8.253 17.204 1.00 97.75 118 GLU A N 1
ATOM 878 C CA . GLU A 1 118 ? -3.186 8.938 16.956 1.00 97.75 118 GLU A CA 1
ATOM 879 C C . GLU A 1 118 ? -4.265 7.965 16.458 1.00 97.75 118 GLU A C 1
ATOM 881 O O . GLU A 1 118 ? -5.367 7.920 17.008 1.00 97.75 118 GLU A O 1
ATOM 886 N N . TRP A 1 119 ? -3.954 7.143 15.452 1.00 97.62 119 TRP A N 1
ATOM 887 C CA . TRP A 1 119 ? -4.933 6.234 14.849 1.00 97.62 119 TRP A CA 1
ATOM 888 C C . TRP A 1 119 ? -5.355 5.143 15.833 1.00 97.62 119 TRP A C 1
ATOM 890 O O . TRP A 1 119 ? -6.539 4.821 15.938 1.00 97.62 119 TRP A O 1
ATOM 900 N N . ARG A 1 120 ? -4.410 4.612 16.615 1.00 96.81 120 ARG A N 1
ATOM 901 C CA . ARG A 1 120 ? -4.724 3.665 17.695 1.00 96.81 120 ARG A CA 1
ATOM 902 C C . ARG A 1 120 ? -5.543 4.317 18.806 1.00 96.81 120 ARG A C 1
ATOM 904 O O . ARG A 1 120 ? -6.506 3.715 19.272 1.00 96.81 120 ARG A O 1
ATOM 911 N N . GLY A 1 121 ? -5.194 5.539 19.205 1.00 97.69 121 GLY A N 1
ATOM 912 C CA . GLY A 1 121 ? -5.922 6.313 20.214 1.00 97.69 121 GLY A CA 1
ATOM 913 C C . GLY A 1 121 ? -7.358 6.641 19.796 1.00 97.69 121 GLY A C 1
ATOM 914 O O . GLY A 1 121 ? -8.249 6.676 20.642 1.00 97.69 121 GLY A O 1
ATOM 915 N N . ALA A 1 122 ? -7.602 6.791 18.493 1.00 97.50 122 ALA A N 1
ATOM 916 C CA . ALA A 1 122 ? -8.934 6.940 17.910 1.00 97.50 122 ALA A CA 1
ATOM 917 C C . ALA A 1 122 ? -9.722 5.614 17.797 1.00 97.50 122 ALA A C 1
ATOM 919 O O . ALA A 1 122 ? -10.853 5.612 17.312 1.00 97.50 122 ALA A O 1
ATOM 920 N N . GLY A 1 123 ? -9.159 4.490 18.255 1.00 97.06 123 GLY A N 1
ATOM 921 C CA . GLY A 1 123 ? -9.829 3.189 18.291 1.00 97.06 123 GLY A CA 1
ATOM 922 C C . GLY A 1 123 ? -9.792 2.412 16.974 1.00 97.06 123 GLY A C 1
ATOM 923 O O . GLY A 1 123 ? -10.549 1.453 16.824 1.00 97.06 123 GLY A O 1
ATOM 924 N N . LEU A 1 124 ? -8.938 2.795 16.017 1.00 97.69 124 LEU A N 1
ATOM 925 C CA . LEU A 1 124 ? -8.784 2.045 14.771 1.00 97.69 124 LEU A CA 1
ATOM 926 C C . LEU A 1 124 ? -8.017 0.742 15.029 1.00 97.69 124 LEU A C 1
ATOM 928 O O . LEU A 1 124 ? -6.976 0.725 15.693 1.00 97.69 124 LEU A O 1
ATOM 932 N N . GLU A 1 125 ? -8.475 -0.346 14.410 1.00 96.38 125 GLU A N 1
ATOM 933 C CA . GLU A 1 125 ? -7.701 -1.582 14.306 1.00 96.38 125 GLU A CA 1
ATOM 934 C C . GLU A 1 125 ? -6.605 -1.407 13.243 1.00 96.38 125 GLU A C 1
ATOM 936 O O . GLU A 1 125 ? -6.774 -1.745 12.070 1.00 96.38 125 GLU A O 1
ATOM 941 N N . LEU A 1 126 ? -5.474 -0.821 13.642 1.00 97.50 126 LEU A N 1
ATOM 942 C CA . LEU A 1 126 ? -4.334 -0.617 12.751 1.00 97.50 126 LEU A CA 1
ATOM 943 C C . LEU A 1 126 ? -3.601 -1.948 12.509 1.00 97.50 126 LEU A C 1
ATOM 945 O O . LEU A 1 126 ? -2.806 -2.388 13.342 1.00 97.50 126 LEU A O 1
ATOM 949 N N . SER A 1 127 ? -3.847 -2.572 11.356 1.00 95.94 127 SER A N 1
ATOM 950 C CA . SER A 1 127 ? -3.297 -3.884 10.989 1.00 95.94 127 SER A CA 1
ATOM 951 C C . SER A 1 127 ? -1.885 -3.820 10.402 1.00 95.94 127 SER A C 1
ATOM 953 O O . SER A 1 127 ? -1.200 -4.840 10.309 1.00 95.94 127 SER A O 1
ATOM 955 N N . GLY A 1 128 ? -1.436 -2.639 9.975 1.00 97.69 128 GLY A N 1
ATOM 956 C CA . GLY A 1 128 ? -0.098 -2.465 9.425 1.00 97.69 128 GLY A CA 1
ATOM 957 C C . GLY A 1 128 ? 0.146 -1.113 8.770 1.00 97.69 128 GLY A C 1
ATOM 958 O O . GLY A 1 128 ? -0.726 -0.241 8.746 1.00 97.69 128 GLY A O 1
ATOM 959 N N . ILE A 1 129 ? 1.338 -0.992 8.200 1.00 98.50 129 ILE A N 1
ATOM 960 C CA . ILE A 1 129 ? 1.808 0.134 7.400 1.00 98.50 129 ILE A CA 1
ATOM 961 C C . ILE A 1 129 ? 2.065 -0.365 5.978 1.00 98.50 129 ILE A C 1
ATOM 963 O O . ILE A 1 129 ? 2.599 -1.456 5.790 1.00 98.50 129 ILE A O 1
ATOM 967 N N . GLU A 1 130 ? 1.697 0.424 4.977 1.00 98.62 130 GLU A N 1
ATOM 968 C CA . GLU A 1 130 ? 2.119 0.216 3.595 1.00 98.62 130 GLU A CA 1
ATOM 969 C C . GLU A 1 130 ? 3.036 1.340 3.136 1.00 98.62 130 GLU A C 1
ATOM 971 O O . GLU A 1 130 ? 2.705 2.510 3.313 1.00 98.62 130 GLU A O 1
ATOM 976 N N . ILE A 1 131 ? 4.145 0.989 2.494 1.00 97.94 131 ILE A N 1
ATOM 977 C CA . ILE A 1 131 ? 4.971 1.941 1.758 1.00 97.94 131 ILE A CA 1
ATOM 978 C C . ILE A 1 131 ? 4.572 1.894 0.285 1.00 97.94 131 ILE A C 1
ATOM 980 O O . ILE A 1 131 ? 4.784 0.894 -0.401 1.00 97.94 131 ILE A O 1
ATOM 984 N N . ASP A 1 132 ? 3.998 2.991 -0.196 1.00 95.69 132 ASP A N 1
ATOM 985 C CA . ASP A 1 132 ? 3.740 3.205 -1.612 1.00 95.69 132 ASP A CA 1
ATOM 986 C C . ASP A 1 132 ? 4.843 4.089 -2.197 1.00 95.69 132 ASP A C 1
ATOM 988 O O . ASP A 1 132 ? 4.867 5.308 -1.999 1.00 95.69 132 ASP A O 1
ATOM 992 N N . HIS A 1 133 ? 5.797 3.454 -2.871 1.00 93.38 133 HIS A N 1
ATOM 993 C CA . HIS A 1 133 ? 6.977 4.108 -3.417 1.00 93.38 133 HIS A CA 1
ATOM 994 C C . HIS A 1 133 ? 7.302 3.539 -4.795 1.00 93.38 133 HIS A C 1
ATOM 996 O O . HIS A 1 133 ? 7.676 2.371 -4.925 1.00 93.38 133 HIS A O 1
ATOM 1002 N N . ASP A 1 134 ? 7.231 4.394 -5.816 1.00 87.62 134 ASP A N 1
ATOM 1003 C CA . ASP A 1 134 ? 7.546 4.039 -7.203 1.00 87.62 134 ASP A CA 1
ATOM 1004 C C . ASP A 1 134 ? 9.074 3.998 -7.415 1.00 87.62 134 ASP A C 1
ATOM 1006 O O . ASP A 1 134 ? 9.646 4.744 -8.216 1.00 87.62 134 ASP A O 1
ATOM 1010 N N . CYS A 1 135 ? 9.754 3.141 -6.649 1.00 89.88 135 CYS A N 1
ATOM 1011 C CA . CYS A 1 135 ? 11.203 2.994 -6.668 1.00 89.88 135 CYS A CA 1
ATOM 1012 C C . CYS A 1 135 ? 11.695 2.629 -8.074 1.00 89.88 135 CYS A C 1
ATOM 1014 O O . CYS A 1 135 ? 11.166 1.713 -8.720 1.00 89.88 135 CYS A O 1
ATOM 1016 N N . ALA A 1 136 ? 12.743 3.309 -8.550 1.00 90.75 136 ALA A N 1
ATOM 1017 C CA . ALA A 1 136 ? 13.393 2.907 -9.790 1.00 90.75 136 ALA A CA 1
ATOM 1018 C C . ALA A 1 136 ? 13.965 1.491 -9.649 1.00 90.75 136 ALA A C 1
ATOM 1020 O O . ALA A 1 136 ? 14.611 1.179 -8.653 1.00 90.75 136 ALA A O 1
ATOM 1021 N N . THR A 1 137 ? 13.836 0.666 -10.693 1.00 92.31 137 THR A N 1
ATOM 1022 C CA . THR A 1 137 ? 14.392 -0.699 -10.708 1.00 92.31 137 THR A CA 1
ATOM 1023 C C . THR A 1 137 ? 15.887 -0.732 -10.349 1.00 92.31 137 THR A C 1
ATOM 1025 O O . THR A 1 137 ? 16.343 -1.661 -9.691 1.00 92.31 137 THR A O 1
ATOM 1028 N N . ALA A 1 138 ? 16.642 0.305 -10.733 1.00 93.00 138 ALA A N 1
ATOM 1029 C CA . ALA A 1 138 ? 18.070 0.447 -10.437 1.00 93.00 138 ALA A CA 1
ATOM 1030 C C . ALA A 1 138 ? 18.397 0.773 -8.964 1.00 93.00 138 ALA A C 1
ATOM 1032 O O . ALA A 1 138 ? 19.556 0.684 -8.582 1.00 93.00 138 ALA A O 1
ATOM 1033 N N . ALA A 1 139 ? 17.408 1.164 -8.155 1.00 93.56 139 ALA A N 1
ATOM 1034 C CA . ALA A 1 139 ? 17.564 1.514 -6.741 1.00 93.56 139 ALA A CA 1
ATOM 1035 C C . ALA A 1 139 ? 16.983 0.444 -5.793 1.00 93.56 139 ALA A C 1
ATOM 1037 O O . ALA A 1 139 ? 16.886 0.668 -4.587 1.00 93.56 139 ALA A O 1
ATOM 1038 N N . LEU A 1 140 ? 16.583 -0.722 -6.316 1.00 95.44 140 LEU A N 1
ATOM 1039 C CA . LEU A 1 140 ? 15.910 -1.752 -5.520 1.00 95.44 140 LEU A CA 1
ATOM 1040 C C . LEU A 1 140 ? 16.800 -2.388 -4.445 1.00 95.44 140 LEU A C 1
ATOM 1042 O O . LEU A 1 140 ? 16.274 -2.776 -3.406 1.00 95.44 140 LEU A O 1
ATOM 1046 N N . ASP A 1 141 ? 18.117 -2.466 -4.646 1.00 95.38 141 ASP A N 1
ATOM 1047 C CA . ASP A 1 141 ? 19.040 -2.972 -3.615 1.00 95.38 141 ASP A CA 1
ATOM 1048 C C . ASP A 1 141 ? 19.081 -2.043 -2.387 1.00 95.38 141 ASP A C 1
ATOM 1050 O O . ASP A 1 141 ? 18.988 -2.493 -1.236 1.00 95.38 141 ASP A O 1
ATOM 1054 N N . ASP A 1 142 ? 19.143 -0.731 -2.629 1.00 94.88 142 ASP A N 1
ATOM 1055 C CA . ASP A 1 142 ? 19.071 0.284 -1.575 1.00 94.88 142 ASP A CA 1
ATOM 1056 C C . ASP A 1 142 ? 17.703 0.241 -0.885 1.00 94.88 142 ASP A C 1
ATOM 1058 O O . ASP A 1 142 ? 17.614 0.273 0.345 1.00 94.88 142 ASP A O 1
ATOM 1062 N N . TYR A 1 143 ? 16.628 0.088 -1.665 1.00 96.56 143 TYR A N 1
ATOM 1063 C CA . TYR A 1 143 ? 15.273 -0.014 -1.133 1.00 96.56 143 TYR A CA 1
ATOM 1064 C C . TYR A 1 143 ? 15.069 -1.267 -0.269 1.00 96.56 143 TYR A C 1
ATOM 1066 O O . TYR A 1 143 ? 14.482 -1.173 0.806 1.00 96.56 143 TYR A O 1
ATOM 1074 N N . ALA A 1 144 ? 15.609 -2.425 -0.664 1.00 97.19 144 ALA A N 1
ATOM 1075 C CA . ALA A 1 144 ? 15.566 -3.645 0.145 1.00 97.19 144 ALA A CA 1
ATOM 1076 C C . ALA A 1 144 ? 16.290 -3.467 1.489 1.00 97.19 144 ALA A C 1
ATOM 1078 O O . ALA A 1 144 ? 15.831 -3.941 2.530 1.00 97.19 144 ALA A O 1
ATOM 1079 N N . SER A 1 145 ? 17.428 -2.771 1.487 1.00 97.12 145 SER A N 1
ATOM 1080 C CA . SER A 1 145 ? 18.168 -2.466 2.716 1.00 97.12 145 SER A CA 1
ATOM 1081 C C . SER A 1 145 ? 17.385 -1.522 3.626 1.00 97.12 145 SER A C 1
ATOM 1083 O O . SER A 1 145 ? 17.249 -1.799 4.817 1.00 97.12 145 SER A O 1
ATOM 1085 N N . TRP A 1 146 ? 16.785 -0.485 3.046 1.00 97.44 146 TRP A N 1
ATOM 1086 C CA . TRP A 1 146 ? 15.920 0.450 3.755 1.00 97.44 146 TRP A CA 1
ATOM 1087 C C . TRP A 1 146 ? 14.676 -0.227 4.360 1.00 97.44 146 TRP A C 1
ATOM 1089 O O . TRP A 1 146 ? 14.342 0.008 5.521 1.00 97.44 146 TRP A O 1
ATOM 1099 N N . LEU A 1 147 ? 14.019 -1.131 3.622 1.00 98.00 147 LEU A N 1
ATOM 1100 C CA . LEU A 1 147 ? 12.855 -1.879 4.114 1.00 98.00 147 LEU A CA 1
ATOM 1101 C C . LEU A 1 147 ? 13.208 -2.789 5.294 1.00 98.00 147 LEU A C 1
ATOM 1103 O O . LEU A 1 147 ? 12.435 -2.868 6.248 1.00 98.00 147 LEU A O 1
ATOM 1107 N N . ARG A 1 148 ? 14.379 -3.442 5.273 1.00 98.25 148 ARG A N 1
ATOM 1108 C CA . ARG A 1 148 ? 14.849 -4.264 6.403 1.00 98.25 148 ARG A CA 1
ATOM 1109 C C . ARG A 1 148 ? 15.060 -3.428 7.665 1.00 98.25 148 ARG A C 1
ATOM 1111 O O . ARG A 1 148 ? 14.670 -3.858 8.749 1.00 98.25 148 ARG A O 1
ATOM 1118 N N . GLU A 1 149 ? 15.641 -2.240 7.526 1.00 98.12 149 GLU A N 1
ATOM 1119 C CA . GLU A 1 149 ? 15.816 -1.303 8.641 1.00 98.12 149 GLU A CA 1
ATOM 1120 C C . GLU A 1 149 ? 14.460 -0.821 9.188 1.00 98.12 149 GLU A C 1
ATOM 1122 O O . GLU A 1 149 ? 14.218 -0.870 10.400 1.00 98.12 149 GLU A O 1
ATOM 1127 N N . LEU A 1 150 ? 13.531 -0.443 8.302 1.00 97.94 150 LEU A N 1
ATOM 1128 C CA . LEU A 1 150 ? 12.176 -0.046 8.687 1.00 97.94 150 LEU A CA 1
ATOM 1129 C C . LEU A 1 150 ? 11.440 -1.178 9.416 1.00 97.94 150 LEU A C 1
ATOM 1131 O O 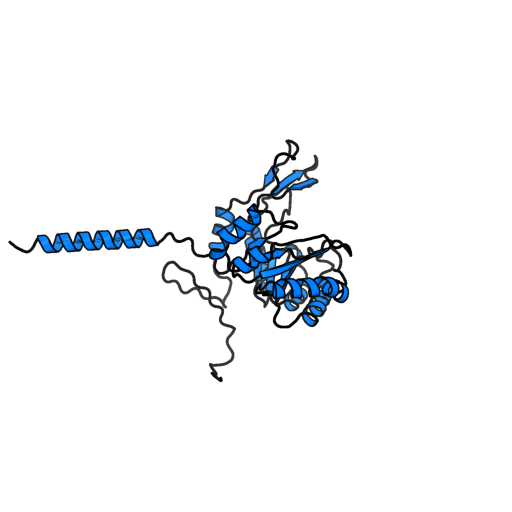. LEU A 1 150 ? 10.871 -0.959 10.488 1.00 97.94 150 LEU A O 1
ATOM 1135 N N . ARG A 1 151 ? 11.486 -2.402 8.879 1.00 97.75 151 ARG A N 1
ATOM 1136 C CA . ARG A 1 151 ? 10.883 -3.587 9.500 1.00 97.75 151 ARG A CA 1
ATOM 1137 C C . ARG A 1 151 ? 11.438 -3.837 10.902 1.00 97.75 151 ARG A C 1
ATOM 1139 O O . ARG A 1 151 ? 10.662 -4.179 11.795 1.00 97.75 151 ARG A O 1
ATOM 1146 N N . GLY A 1 152 ? 12.742 -3.640 11.105 1.00 97.62 152 GLY A N 1
ATOM 1147 C CA . GLY A 1 152 ? 13.395 -3.768 12.411 1.00 97.62 152 GLY A CA 1
ATOM 1148 C C . GLY A 1 152 ? 12.961 -2.714 13.436 1.00 97.62 152 GLY A C 1
ATOM 1149 O O . GLY A 1 152 ? 13.016 -2.979 14.634 1.00 97.62 152 GLY A O 1
ATOM 1150 N N . THR A 1 153 ? 12.496 -1.549 12.977 1.00 97.00 153 THR A N 1
ATOM 1151 C CA . THR A 1 153 ? 12.053 -0.447 13.848 1.00 97.00 153 THR A CA 1
ATOM 1152 C C . THR A 1 153 ? 10.557 -0.519 14.173 1.00 97.00 153 THR A C 1
ATOM 1154 O O . THR A 1 153 ? 10.124 -0.105 15.249 1.00 97.00 153 THR A O 1
ATOM 1157 N N . LEU A 1 154 ? 9.742 -1.061 13.265 1.00 96.75 154 LEU A N 1
ATOM 1158 C CA . LEU A 1 154 ? 8.303 -1.220 13.471 1.00 96.75 154 LEU A CA 1
ATOM 1159 C C . LEU A 1 154 ? 7.980 -2.319 14.493 1.00 96.75 154 LEU A C 1
ATOM 1161 O O . LEU A 1 154 ? 8.528 -3.421 14.449 1.00 96.75 154 LEU A O 1
ATOM 1165 N N . ALA A 1 155 ? 6.982 -2.061 15.346 1.00 95.19 155 ALA A N 1
ATOM 1166 C CA . ALA A 1 155 ? 6.466 -3.052 16.289 1.00 95.19 155 ALA A CA 1
ATOM 1167 C C . ALA A 1 155 ? 6.066 -4.364 15.569 1.00 95.19 155 ALA A C 1
ATOM 1169 O O . ALA A 1 155 ? 5.384 -4.289 14.541 1.00 95.19 155 ALA A O 1
ATOM 1170 N N . PRO A 1 156 ? 6.392 -5.557 16.111 1.00 92.81 156 PRO A N 1
ATOM 1171 C CA . PRO A 1 156 ? 6.134 -6.838 15.438 1.00 92.81 156 PRO A CA 1
ATOM 1172 C C . PRO A 1 156 ? 4.665 -7.100 15.080 1.00 92.81 156 PRO A C 1
ATOM 1174 O O . PRO A 1 156 ? 4.376 -7.835 14.145 1.00 92.81 156 PRO A O 1
ATOM 1177 N N . ALA A 1 157 ? 3.728 -6.498 15.819 1.00 93.56 157 ALA A N 1
ATOM 1178 C CA . ALA A 1 157 ? 2.295 -6.641 15.567 1.00 93.56 157 ALA A CA 1
ATOM 1179 C C . ALA A 1 157 ? 1.799 -5.862 14.333 1.00 93.56 157 ALA A C 1
ATOM 1181 O O . ALA A 1 157 ? 0.730 -6.170 13.814 1.00 93.56 157 ALA A O 1
ATOM 1182 N N . LEU A 1 158 ? 2.538 -4.846 13.870 1.00 96.62 158 LEU A N 1
ATOM 1183 C CA . LEU A 1 158 ? 2.195 -4.106 12.655 1.00 96.62 158 LEU A CA 1
ATOM 1184 C C . LEU A 1 158 ? 2.833 -4.790 11.460 1.00 96.62 158 LEU A C 1
ATOM 1186 O O . LEU A 1 158 ? 4.059 -4.851 11.398 1.00 96.62 158 LEU A O 1
ATOM 1190 N N . LYS A 1 159 ? 2.029 -5.229 10.490 1.00 97.81 159 LYS A N 1
ATOM 1191 C CA . LYS A 1 159 ? 2.550 -5.719 9.208 1.00 97.81 159 LYS A CA 1
ATOM 1192 C C . LYS A 1 159 ? 3.167 -4.582 8.400 1.00 97.81 159 LYS A C 1
ATOM 1194 O O . LYS A 1 159 ? 2.645 -3.468 8.416 1.00 97.81 159 LYS A O 1
ATOM 1199 N N . LEU A 1 160 ? 4.236 -4.874 7.676 1.00 98.69 160 LEU A N 1
ATOM 1200 C CA . LEU A 1 160 ? 4.835 -4.002 6.676 1.00 98.69 160 LEU A CA 1
ATOM 1201 C C . LEU A 1 160 ? 4.450 -4.525 5.291 1.00 98.69 160 LEU A C 1
ATOM 1203 O O . LEU A 1 160 ? 4.767 -5.661 4.950 1.00 98.69 160 LEU A O 1
ATOM 1207 N N . SER A 1 161 ? 3.767 -3.691 4.514 1.00 98.56 161 SER A N 1
ATOM 1208 C CA . SER A 1 161 ? 3.402 -3.940 3.118 1.00 98.56 161 SER A CA 1
ATOM 1209 C C . SER A 1 161 ? 4.111 -2.951 2.203 1.00 98.56 161 SER A C 1
ATOM 1211 O O . SER A 1 161 ? 4.490 -1.859 2.634 1.00 98.56 161 SER A O 1
ATOM 1213 N N . ILE A 1 162 ? 4.234 -3.301 0.928 1.00 98.12 162 ILE A N 1
ATOM 1214 C CA . ILE A 1 162 ? 4.639 -2.373 -0.131 1.00 98.12 162 ILE A CA 1
ATOM 1215 C C . ILE A 1 162 ? 3.693 -2.468 -1.316 1.00 98.12 162 ILE A C 1
ATOM 1217 O O . ILE A 1 162 ? 3.118 -3.527 -1.582 1.00 98.12 162 ILE A O 1
ATOM 1221 N N . THR A 1 163 ? 3.617 -1.397 -2.094 1.00 95.88 163 THR A N 1
ATOM 1222 C CA . THR A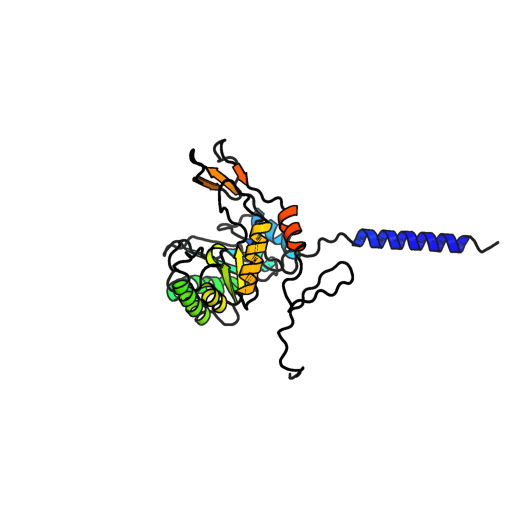 1 163 ? 3.236 -1.528 -3.499 1.00 95.88 163 THR A CA 1
ATOM 1223 C C . THR A 1 163 ? 4.446 -1.979 -4.318 1.00 95.88 163 THR A C 1
ATOM 1225 O O . THR A 1 163 ? 5.595 -1.654 -4.012 1.00 95.88 163 THR A O 1
ATOM 1228 N N . ALA A 1 164 ? 4.197 -2.792 -5.340 1.00 95.44 164 ALA A N 1
ATOM 1229 C CA . ALA A 1 164 ? 5.223 -3.304 -6.234 1.00 95.44 164 ALA A CA 1
ATOM 1230 C C . ALA A 1 164 ? 4.843 -3.073 -7.692 1.00 95.44 164 ALA A C 1
ATOM 1232 O O . ALA A 1 164 ? 3.671 -3.159 -8.069 1.00 95.44 164 ALA A O 1
ATOM 1233 N N . LEU A 1 165 ? 5.853 -2.826 -8.523 1.00 93.12 165 LEU A N 1
ATOM 1234 C CA . LEU A 1 165 ? 5.673 -2.516 -9.936 1.00 93.12 165 LEU A CA 1
ATOM 1235 C C . LEU A 1 165 ? 6.037 -3.715 -10.825 1.00 93.12 165 LEU A C 1
ATOM 1237 O O . LEU A 1 165 ? 7.053 -4.373 -10.588 1.00 93.12 165 LEU A O 1
ATOM 1241 N N . PRO A 1 166 ? 5.294 -3.963 -11.921 1.00 92.00 166 PRO A N 1
ATOM 1242 C CA . PRO A 1 166 ? 5.669 -4.970 -12.912 1.00 92.00 166 PRO A CA 1
ATOM 1243 C C . PRO A 1 166 ? 7.061 -4.756 -13.525 1.00 92.00 166 PRO A C 1
ATOM 1245 O O . PRO A 1 166 ? 7.705 -5.717 -13.932 1.00 92.00 166 PRO A O 1
ATOM 1248 N N . SER A 1 167 ? 7.559 -3.515 -13.565 1.00 91.62 167 SER A N 1
ATOM 1249 C CA . SER A 1 167 ? 8.905 -3.179 -14.057 1.00 91.62 167 SER A CA 1
ATOM 1250 C C . SER A 1 167 ? 10.044 -3.741 -13.198 1.00 91.62 167 SER A C 1
ATOM 1252 O O . SER A 1 167 ? 11.202 -3.697 -13.613 1.00 91.62 167 SER A O 1
ATOM 1254 N N . TRP A 1 168 ? 9.747 -4.255 -12.003 1.00 94.94 168 TRP A N 1
ATOM 1255 C CA . TRP A 1 168 ? 10.738 -4.869 -11.121 1.00 94.94 168 TRP A CA 1
ATOM 1256 C C . TRP A 1 168 ? 10.970 -6.355 -11.422 1.00 94.94 168 TRP A C 1
ATOM 1258 O O . TRP A 1 168 ? 11.931 -6.921 -10.906 1.00 94.94 168 TRP A O 1
ATOM 1268 N N . LEU A 1 169 ? 10.126 -6.991 -12.249 1.00 94.44 169 LEU A N 1
ATOM 1269 C CA . LEU A 1 169 ? 10.159 -8.439 -12.509 1.00 94.44 169 LEU A CA 1
ATOM 1270 C C . LEU A 1 169 ? 11.506 -8.939 -13.043 1.00 94.44 169 LEU A C 1
ATOM 1272 O O . LEU A 1 169 ? 11.927 -10.038 -12.685 1.00 94.44 169 LEU A O 1
ATOM 1276 N N . ASP A 1 170 ? 12.203 -8.122 -13.830 1.00 92.19 170 ASP A N 1
ATOM 1277 C CA . ASP A 1 170 ? 13.504 -8.477 -14.406 1.00 92.19 170 ASP A CA 1
ATOM 1278 C C . ASP A 1 170 ? 14.685 -8.163 -13.467 1.00 92.19 170 ASP A C 1
ATOM 1280 O O . ASP A 1 170 ? 15.838 -8.438 -13.796 1.00 92.19 170 ASP A O 1
ATOM 1284 N N . SER A 1 171 ? 14.428 -7.597 -12.282 1.00 95.81 171 SER A N 1
ATOM 1285 C CA . SER A 1 171 ? 15.476 -7.286 -11.310 1.00 95.81 171 SER A CA 1
ATOM 1286 C C . SER A 1 171 ? 15.847 -8.496 -10.456 1.00 95.81 171 SER A C 1
ATOM 1288 O O . SER A 1 171 ? 14.988 -9.193 -9.900 1.00 95.81 171 SER A O 1
ATOM 1290 N N . ALA A 1 172 ? 17.151 -8.707 -10.275 1.00 95.25 172 ALA A N 1
ATOM 1291 C CA . ALA A 1 172 ? 17.677 -9.668 -9.309 1.00 95.25 172 ALA A CA 1
ATOM 1292 C C . ALA A 1 172 ? 17.398 -9.239 -7.854 1.00 95.25 172 ALA A C 1
ATOM 1294 O O . ALA A 1 172 ? 17.244 -10.089 -6.981 1.00 95.25 172 ALA A O 1
ATOM 1295 N N . ALA A 1 173 ? 17.257 -7.933 -7.601 1.00 96.38 173 ALA A N 1
ATOM 1296 C CA . ALA A 1 173 ? 17.002 -7.377 -6.272 1.00 96.38 173 ALA A CA 1
ATOM 1297 C C . ALA A 1 173 ? 15.565 -7.613 -5.771 1.00 96.38 173 ALA A C 1
ATOM 1299 O O . ALA A 1 173 ? 15.300 -7.475 -4.577 1.00 96.38 173 ALA A O 1
ATOM 1300 N N . LEU A 1 174 ? 14.631 -7.980 -6.661 1.00 97.50 174 LEU A N 1
ATOM 1301 C CA . LEU A 1 174 ? 13.212 -8.124 -6.323 1.00 97.50 174 LEU A CA 1
ATOM 1302 C C . LEU A 1 174 ? 12.986 -9.083 -5.145 1.00 97.50 174 LEU A C 1
ATOM 1304 O O . LEU A 1 174 ? 12.245 -8.754 -4.229 1.00 97.50 174 LEU A O 1
ATOM 1308 N N . GLU A 1 175 ? 13.651 -10.236 -5.120 1.00 97.25 175 GLU A N 1
ATOM 1309 C CA . GLU A 1 175 ? 13.488 -11.212 -4.029 1.00 97.25 175 GLU A CA 1
ATOM 1310 C C . GLU A 1 175 ? 13.912 -10.650 -2.669 1.00 97.25 175 GLU A C 1
ATOM 1312 O O . GLU A 1 175 ? 13.266 -10.928 -1.662 1.00 97.25 175 GLU A O 1
ATOM 1317 N N . GLN A 1 176 ? 14.949 -9.809 -2.635 1.00 97.44 176 GLN A N 1
ATOM 1318 C CA . GLN A 1 176 ? 15.408 -9.172 -1.400 1.00 97.44 176 GLN A CA 1
ATOM 1319 C C . GLN A 1 176 ? 14.408 -8.125 -0.900 1.00 97.44 176 GLN A C 1
ATOM 1321 O O . GLN A 1 176 ? 14.167 -8.039 0.302 1.00 97.44 176 GLN A O 1
ATOM 1326 N N . VAL A 1 177 ? 13.798 -7.363 -1.814 1.00 98.00 177 VAL A N 1
ATOM 1327 C CA . VAL A 1 177 ? 12.715 -6.419 -1.490 1.00 98.00 177 VAL A CA 1
ATOM 1328 C C . VAL A 1 177 ? 11.523 -7.167 -0.891 1.00 98.00 177 VAL A C 1
ATOM 1330 O O . VAL A 1 177 ? 11.008 -6.774 0.153 1.00 98.00 177 VAL A O 1
ATOM 1333 N N . LEU A 1 178 ? 11.106 -8.269 -1.519 1.00 98.19 178 LEU A N 1
ATOM 1334 C CA . LEU A 1 178 ? 9.939 -9.042 -1.088 1.00 98.19 178 LEU A CA 1
ATOM 1335 C C . LEU A 1 178 ? 10.171 -9.795 0.222 1.00 98.19 178 LEU A C 1
ATOM 1337 O O . LEU A 1 178 ? 9.247 -9.918 1.016 1.00 98.19 178 LEU A O 1
ATOM 1341 N N . ALA A 1 179 ? 11.394 -10.259 0.477 1.00 97.56 179 ALA A N 1
ATOM 1342 C CA . ALA A 1 179 ? 11.758 -10.901 1.739 1.00 97.56 179 ALA A CA 1
ATOM 1343 C C . ALA A 1 179 ? 11.827 -9.921 2.928 1.00 97.56 179 ALA A C 1
ATOM 1345 O O . ALA A 1 179 ? 11.860 -10.356 4.078 1.00 97.56 179 ALA A O 1
ATOM 1346 N N . ALA A 1 180 ? 11.883 -8.609 2.676 1.00 97.81 180 ALA A N 1
ATOM 1347 C CA . ALA A 1 180 ? 11.960 -7.588 3.721 1.00 97.81 180 ALA A CA 1
ATOM 1348 C C . ALA A 1 180 ? 10.588 -7.189 4.302 1.00 97.81 180 ALA A C 1
ATOM 1350 O O . ALA A 1 180 ? 10.538 -6.397 5.247 1.00 97.81 180 ALA A O 1
ATOM 1351 N N . VAL A 1 181 ? 9.485 -7.693 3.739 1.00 98.38 181 VAL A N 1
ATOM 1352 C CA . VAL A 1 181 ? 8.115 -7.239 4.027 1.00 98.38 181 VAL A CA 1
ATOM 1353 C C . VAL A 1 181 ? 7.174 -8.419 4.273 1.00 98.38 181 VAL A C 1
ATOM 1355 O O . VAL A 1 181 ? 7.439 -9.541 3.854 1.00 98.38 181 VAL A O 1
ATOM 1358 N N . ASP A 1 182 ? 6.071 -8.176 4.978 1.00 98.25 182 ASP A N 1
ATOM 1359 C CA . ASP A 1 182 ? 5.130 -9.220 5.403 1.00 98.25 182 ASP A CA 1
ATOM 1360 C C . ASP A 1 182 ? 4.124 -9.596 4.298 1.00 98.25 182 ASP A C 1
ATOM 1362 O O . ASP A 1 182 ? 3.707 -10.754 4.189 1.00 98.25 182 ASP A O 1
ATOM 1366 N N . ASP A 1 183 ? 3.715 -8.608 3.497 1.00 97.06 183 ASP A N 1
ATOM 1367 C CA . ASP A 1 183 ? 2.860 -8.758 2.318 1.00 97.06 183 ASP A CA 1
ATOM 1368 C C . ASP A 1 183 ? 3.177 -7.690 1.256 1.00 97.06 183 ASP A C 1
ATOM 1370 O O . ASP A 1 183 ? 3.957 -6.767 1.489 1.00 97.06 183 ASP A O 1
ATOM 1374 N N . SER A 1 184 ? 2.618 -7.829 0.054 1.00 97.81 184 SER A N 1
ATOM 1375 C CA . SER A 1 184 ? 2.811 -6.853 -1.028 1.00 97.81 184 SER A CA 1
ATOM 1376 C C . SER A 1 184 ? 1.572 -6.691 -1.904 1.00 97.81 184 SER A C 1
ATOM 1378 O O . SER A 1 184 ? 0.681 -7.543 -1.931 1.00 97.81 184 SER A O 1
ATOM 1380 N N . VAL A 1 185 ? 1.510 -5.587 -2.646 1.00 96.25 185 VAL A N 1
ATOM 1381 C CA . VAL A 1 185 ? 0.446 -5.300 -3.609 1.00 96.25 185 VAL A CA 1
ATOM 1382 C C . VAL A 1 185 ? 1.053 -5.027 -4.980 1.00 96.25 185 VAL A C 1
ATOM 1384 O O . VAL A 1 185 ? 1.641 -3.973 -5.213 1.00 96.25 185 VAL A O 1
ATOM 1387 N N . LEU A 1 186 ? 0.880 -5.957 -5.920 1.00 94.50 186 LEU A N 1
ATOM 1388 C CA . LEU A 1 186 ? 1.337 -5.777 -7.295 1.00 94.50 186 LEU A CA 1
ATOM 1389 C C . LEU A 1 186 ? 0.385 -4.842 -8.051 1.00 94.50 186 LEU A C 1
ATOM 1391 O O . LEU A 1 186 ? -0.797 -5.147 -8.255 1.00 94.50 186 LEU A O 1
ATOM 1395 N N . GLN A 1 187 ? 0.913 -3.715 -8.516 1.00 90.25 187 GLN A N 1
ATOM 1396 C CA . GLN A 1 187 ? 0.183 -2.746 -9.322 1.00 90.25 187 GLN A CA 1
ATOM 1397 C C . GLN A 1 187 ? 0.111 -3.208 -10.778 1.00 90.25 187 GLN A C 1
ATOM 1399 O O . GLN A 1 187 ? 0.980 -2.939 -11.600 1.00 90.25 187 GLN A O 1
ATOM 1404 N N . VAL A 1 188 ? -0.963 -3.925 -11.108 1.00 82.69 188 VAL A N 1
ATOM 1405 C CA . VAL A 1 188 ? -1.230 -4.413 -12.475 1.00 82.69 188 VAL A CA 1
ATOM 1406 C C . VAL A 1 188 ? -1.991 -3.405 -13.340 1.00 82.69 188 VAL A C 1
ATOM 1408 O O . VAL A 1 188 ? -2.361 -3.705 -14.475 1.00 82.69 188 VAL A O 1
ATOM 1411 N N . HIS A 1 189 ? -2.235 -2.211 -12.806 1.00 71.94 189 HIS A N 1
ATOM 1412 C CA . HIS A 1 189 ? -2.672 -1.056 -13.570 1.00 71.94 189 HIS A CA 1
ATOM 1413 C C . HIS A 1 189 ? -1.452 -0.188 -13.849 1.00 71.94 189 HIS A C 1
ATOM 1415 O O . HIS A 1 189 ? -0.722 0.190 -12.939 1.00 71.94 189 HIS A O 1
ATOM 1421 N N . ALA A 1 190 ? -1.212 0.107 -15.116 1.00 58.06 190 ALA A N 1
ATOM 1422 C CA . ALA A 1 190 ? -0.112 0.968 -15.498 1.00 58.06 190 ALA A CA 1
ATOM 1423 C C . ALA A 1 190 ? -0.498 1.708 -16.770 1.00 58.06 190 ALA A C 1
ATOM 1425 O O . ALA A 1 190 ? -0.869 1.093 -17.772 1.00 58.06 190 ALA A O 1
ATOM 1426 N N . VAL A 1 191 ? -0.349 3.032 -16.757 1.00 49.56 191 VAL A N 1
ATOM 1427 C CA . VAL A 1 191 ? -0.345 3.830 -17.987 1.00 49.56 191 VAL A CA 1
ATOM 1428 C C . VAL A 1 191 ? 1.016 3.610 -18.650 1.00 49.56 191 VAL A C 1
ATOM 1430 O O . VAL A 1 191 ? 1.890 4.467 -18.633 1.00 49.56 191 VAL A O 1
ATOM 1433 N N . GLN A 1 192 ? 1.245 2.401 -19.173 1.00 47.28 192 GLN A N 1
ATOM 1434 C CA . GLN A 1 192 ? 2.511 2.068 -19.836 1.00 47.28 192 GLN A CA 1
ATOM 1435 C C . GLN A 1 192 ? 2.662 2.835 -21.147 1.00 47.28 192 GLN A C 1
ATOM 1437 O O . GLN A 1 192 ? 3.783 3.091 -21.582 1.00 47.28 192 GLN A O 1
ATOM 1442 N N . ARG A 1 193 ? 1.536 3.194 -21.776 1.00 44.50 193 ARG A N 1
ATOM 1443 C CA . ARG A 1 193 ? 1.472 4.062 -22.948 1.00 44.50 193 ARG A CA 1
ATOM 1444 C C . ARG A 1 193 ? 0.112 4.773 -23.033 1.00 44.50 193 ARG A C 1
ATOM 1446 O O . ARG A 1 193 ? -0.891 4.169 -22.659 1.00 44.50 193 ARG A O 1
ATOM 1453 N N . PRO A 1 194 ? 0.056 6.001 -23.575 1.00 44.91 194 PRO A N 1
ATOM 1454 C CA . PRO A 1 194 ? -1.193 6.747 -23.767 1.00 44.91 194 PRO A CA 1
ATOM 1455 C C . PRO A 1 194 ? -2.178 6.113 -24.763 1.00 44.91 194 PRO A C 1
ATOM 1457 O O . PRO A 1 194 ? -3.334 6.522 -24.817 1.00 44.91 194 PRO A O 1
ATOM 1460 N N . ASP A 1 195 ? -1.736 5.147 -25.573 1.00 49.78 195 ASP A N 1
ATOM 1461 C CA . ASP A 1 195 ? -2.561 4.403 -26.532 1.00 49.78 195 ASP A CA 1
ATOM 1462 C C . ASP A 1 195 ? -3.123 3.086 -25.964 1.00 49.78 195 ASP A C 1
ATOM 1464 O O . ASP A 1 195 ? -3.915 2.420 -26.633 1.00 49.78 195 ASP A O 1
ATOM 1468 N N . ARG A 1 196 ? -2.737 2.696 -24.740 1.00 54.22 196 ARG A N 1
ATOM 1469 C CA . ARG A 1 196 ? -3.196 1.462 -24.090 1.00 54.22 196 ARG A CA 1
ATOM 1470 C C . ARG A 1 196 ? -4.156 1.746 -22.942 1.00 54.22 196 ARG A C 1
ATOM 1472 O O . ARG A 1 196 ? -4.044 2.742 -22.236 1.00 54.22 196 ARG A O 1
ATOM 1479 N N . ALA A 1 197 ? -5.098 0.825 -22.751 1.00 58.75 197 ALA A N 1
ATOM 1480 C CA . ALA A 1 197 ? -6.017 0.852 -21.623 1.00 58.75 197 ALA A CA 1
ATOM 1481 C C . ALA A 1 197 ? -5.249 0.827 -20.289 1.00 58.75 197 ALA A C 1
ATOM 1483 O O . ALA A 1 197 ? -4.236 0.140 -20.170 1.00 58.75 197 ALA A O 1
ATOM 1484 N N . LEU A 1 198 ? -5.786 1.516 -19.273 1.00 64.00 198 LEU A N 1
ATOM 1485 C CA . LEU A 1 198 ? -5.264 1.550 -17.894 1.00 64.00 198 LEU A CA 1
ATOM 1486 C C . LEU A 1 198 ? -5.042 0.145 -17.296 1.00 64.00 198 LEU A C 1
ATOM 1488 O O . LEU A 1 198 ? -4.239 -0.041 -16.384 1.00 64.00 198 LEU A O 1
ATOM 1492 N N . PHE A 1 199 ? -5.765 -0.843 -17.825 1.00 73.19 199 PHE A N 1
ATOM 1493 C CA . PHE A 1 199 ? -5.659 -2.249 -17.480 1.00 73.19 199 PHE A CA 1
ATOM 1494 C C . PHE A 1 199 ? -5.729 -3.111 -18.744 1.00 73.19 199 PHE A C 1
ATOM 1496 O O . PHE A 1 199 ? -6.676 -2.995 -19.524 1.00 73.19 199 PHE A O 1
ATOM 1503 N N . ASP A 1 200 ? -4.765 -4.018 -18.896 1.00 81.19 200 ASP A N 1
ATOM 1504 C CA . ASP A 1 200 ? -4.786 -5.094 -19.886 1.00 81.19 200 ASP A CA 1
ATOM 1505 C C . ASP A 1 200 ? -4.763 -6.448 -19.171 1.00 81.19 200 ASP A C 1
ATOM 1507 O O . ASP A 1 200 ? -3.814 -6.773 -18.457 1.00 81.19 200 ASP A O 1
ATOM 1511 N N . ALA A 1 201 ? -5.807 -7.254 -19.369 1.00 80.31 201 ALA A N 1
ATOM 1512 C CA . ALA A 1 201 ? -5.981 -8.510 -18.645 1.00 80.31 201 ALA A CA 1
ATOM 1513 C C . ALA A 1 201 ? -4.879 -9.538 -18.950 1.00 80.31 201 ALA A C 1
ATOM 1515 O O . ALA A 1 201 ? -4.497 -10.302 -18.063 1.00 80.31 201 ALA A O 1
ATOM 1516 N N . ALA A 1 202 ? -4.373 -9.569 -20.187 1.00 84.75 202 ALA A N 1
ATOM 1517 C CA . ALA A 1 202 ? -3.345 -10.524 -20.586 1.00 84.75 202 ALA A CA 1
ATOM 1518 C C . ALA A 1 202 ? -2.003 -10.190 -19.919 1.00 84.75 202 ALA A C 1
ATOM 1520 O O . ALA A 1 202 ? -1.379 -11.064 -19.312 1.00 84.75 202 ALA A O 1
ATOM 1521 N N . SER A 1 203 ? -1.610 -8.915 -19.961 1.00 85.81 203 SER A N 1
ATOM 1522 C CA . SER A 1 203 ? -0.409 -8.406 -19.295 1.00 85.81 203 SER A CA 1
ATOM 1523 C C . SER A 1 203 ? -0.511 -8.561 -17.778 1.00 85.81 203 SER A C 1
ATOM 1525 O O . SER A 1 203 ? 0.395 -9.119 -17.165 1.00 85.81 203 SER A O 1
ATOM 1527 N N . ALA A 1 204 ? -1.644 -8.179 -17.177 1.00 85.62 204 ALA A N 1
ATOM 1528 C CA . ALA A 1 204 ? -1.889 -8.347 -15.746 1.00 85.62 204 ALA A CA 1
ATOM 1529 C C . ALA A 1 204 ? -1.746 -9.811 -15.309 1.00 85.62 204 ALA A C 1
ATOM 1531 O O . ALA A 1 204 ? -1.130 -10.092 -14.278 1.00 85.62 204 ALA A O 1
ATOM 1532 N N . ARG A 1 205 ? -2.261 -10.755 -16.112 1.00 86.94 205 ARG A N 1
ATOM 1533 C CA . ARG A 1 205 ? -2.093 -12.187 -15.853 1.00 86.94 205 ARG A CA 1
ATOM 1534 C C . ARG A 1 205 ? -0.628 -12.579 -15.910 1.00 86.94 205 ARG A C 1
ATOM 1536 O O . ARG A 1 205 ? -0.139 -13.154 -14.946 1.00 86.94 205 ARG A O 1
ATOM 1543 N N . ALA A 1 206 ? 0.068 -12.248 -16.996 1.00 90.00 206 ALA A N 1
ATOM 1544 C CA . ALA A 1 206 ? 1.477 -12.591 -17.175 1.00 90.00 206 ALA A CA 1
ATOM 1545 C C . ALA A 1 206 ? 2.351 -12.063 -16.025 1.00 90.00 206 ALA A C 1
ATOM 1547 O O . ALA A 1 206 ? 3.129 -12.826 -15.452 1.00 90.00 206 ALA A O 1
ATOM 1548 N N . TRP A 1 207 ? 2.164 -10.801 -15.626 1.00 92.94 207 TRP A N 1
ATOM 1549 C CA . TRP A 1 207 ? 2.874 -10.213 -14.488 1.00 92.94 207 TRP A CA 1
ATOM 1550 C C . TRP A 1 207 ? 2.545 -10.913 -13.178 1.00 92.94 207 TRP A C 1
ATOM 1552 O O . TRP A 1 207 ? 3.454 -11.198 -12.410 1.00 92.94 207 TRP A O 1
ATOM 1562 N N . THR A 1 208 ? 1.275 -11.251 -12.945 1.00 91.62 208 THR A N 1
ATOM 1563 C CA . THR A 1 208 ? 0.861 -12.001 -11.751 1.00 91.62 208 THR A CA 1
ATOM 1564 C C . THR A 1 208 ? 1.574 -13.352 -11.671 1.00 91.62 208 THR A C 1
ATOM 1566 O O . THR A 1 208 ? 2.071 -13.708 -10.606 1.00 91.62 208 THR A O 1
ATOM 1569 N N . LEU A 1 209 ? 1.665 -14.094 -12.786 1.00 93.81 209 LEU A N 1
ATOM 1570 C CA . LEU A 1 209 ? 2.346 -15.397 -12.816 1.00 93.81 209 LEU A CA 1
ATOM 1571 C C . LEU A 1 209 ? 3.834 -15.258 -12.507 1.00 93.81 209 LEU A C 1
ATOM 1573 O O . LEU A 1 209 ? 4.372 -16.004 -11.693 1.00 93.81 209 LEU A O 1
ATOM 1577 N N . ALA A 1 210 ? 4.486 -14.297 -13.163 1.00 94.69 210 ALA A N 1
ATOM 1578 C CA . ALA A 1 210 ? 5.907 -14.045 -12.985 1.00 94.69 210 ALA A CA 1
ATOM 1579 C C . ALA A 1 210 ? 6.213 -13.591 -11.552 1.00 94.69 210 ALA A C 1
ATOM 1581 O O . ALA A 1 210 ? 7.152 -14.086 -10.941 1.00 94.69 210 ALA A O 1
ATOM 1582 N N . TYR A 1 211 ? 5.387 -12.708 -10.990 1.00 95.31 211 TYR A N 1
ATOM 1583 C CA . TYR A 1 211 ? 5.547 -12.207 -9.629 1.00 95.31 211 TYR A CA 1
ATOM 1584 C C . TYR A 1 211 ? 5.330 -13.302 -8.580 1.00 95.31 211 TYR A C 1
ATOM 1586 O O . TYR A 1 211 ? 6.124 -13.426 -7.650 1.00 95.31 211 TYR A O 1
ATOM 1594 N N . ALA A 1 212 ? 4.310 -14.149 -8.761 1.00 94.19 212 ALA A N 1
ATOM 1595 C CA . ALA A 1 212 ? 4.034 -15.278 -7.874 1.00 94.19 212 ALA A CA 1
ATOM 1596 C C . ALA A 1 212 ? 5.214 -16.260 -7.778 1.00 94.19 212 ALA A C 1
ATOM 1598 O O . ALA A 1 212 ? 5.413 -16.870 -6.735 1.00 94.19 212 ALA A O 1
ATOM 1599 N N . ALA A 1 213 ? 6.016 -16.389 -8.839 1.00 95.38 213 ALA A N 1
ATOM 1600 C CA . ALA A 1 213 ? 7.218 -17.221 -8.835 1.00 95.38 213 ALA A CA 1
ATOM 1601 C C . ALA A 1 213 ? 8.407 -16.595 -8.076 1.00 95.38 213 ALA A C 1
ATOM 1603 O O . ALA A 1 213 ? 9.388 -17.290 -7.825 1.00 95.38 213 ALA A O 1
ATOM 1604 N N . ARG A 1 214 ? 8.342 -15.301 -7.730 1.00 94.44 214 ARG A N 1
ATOM 1605 C CA . ARG A 1 214 ? 9.426 -14.540 -7.078 1.00 94.44 214 ARG A CA 1
ATOM 1606 C C . ARG A 1 214 ? 9.158 -14.221 -5.603 1.00 94.44 214 ARG A C 1
ATOM 1608 O O . ARG A 1 214 ? 10.072 -13.777 -4.919 1.00 94.44 214 ARG A O 1
ATOM 1615 N N . THR A 1 215 ? 7.934 -14.415 -5.102 1.00 92.75 215 THR A N 1
ATOM 1616 C CA . THR A 1 215 ? 7.568 -14.136 -3.701 1.00 92.75 215 THR A CA 1
ATOM 1617 C C . THR A 1 215 ? 7.285 -15.413 -2.914 1.00 92.75 215 THR A C 1
ATOM 1619 O O . THR A 1 215 ? 6.609 -16.317 -3.401 1.00 92.75 215 THR A O 1
ATOM 1622 N N . ALA A 1 216 ? 7.748 -15.463 -1.664 1.00 91.75 216 ALA A N 1
ATOM 1623 C CA . ALA A 1 216 ? 7.309 -16.452 -0.674 1.00 91.75 216 ALA A CA 1
ATOM 1624 C C . ALA A 1 216 ? 6.166 -15.927 0.219 1.00 91.75 216 ALA A C 1
ATOM 1626 O O . ALA A 1 216 ? 5.479 -16.709 0.879 1.00 91.75 216 ALA A O 1
ATOM 1627 N N . HIS A 1 217 ? 5.960 -14.607 0.238 1.00 92.88 217 HIS A N 1
ATOM 1628 C CA . HIS A 1 217 ? 4.942 -13.926 1.031 1.00 92.88 217 HIS A CA 1
ATOM 1629 C C . HIS A 1 217 ? 3.644 -13.741 0.232 1.00 92.88 217 HIS A C 1
ATOM 1631 O O . HIS A 1 217 ? 3.686 -13.639 -1.002 1.00 92.88 217 HIS A O 1
ATOM 1637 N N . PRO A 1 218 ? 2.479 -13.692 0.909 1.00 93.88 218 PRO A N 1
ATOM 1638 C CA . PRO A 1 218 ? 1.214 -13.413 0.244 1.00 93.88 218 PRO A CA 1
ATOM 1639 C C . PRO A 1 218 ? 1.243 -12.034 -0.421 1.00 93.88 218 PRO A C 1
ATOM 1641 O O . PRO A 1 218 ? 1.867 -11.096 0.073 1.00 93.88 218 PRO A O 1
ATOM 1644 N N . PHE A 1 219 ? 0.521 -11.905 -1.530 1.00 95.31 219 PHE A N 1
ATOM 1645 C CA . PHE A 1 219 ? 0.382 -10.634 -2.227 1.00 95.31 219 PHE A CA 1
ATOM 1646 C C . PHE A 1 219 ? -1.034 -10.440 -2.767 1.00 95.31 219 PHE A C 1
ATOM 1648 O O . PHE A 1 219 ? -1.760 -11.404 -3.023 1.00 95.31 219 PHE A O 1
ATOM 1655 N N . ALA A 1 220 ? -1.416 -9.179 -2.939 1.00 93.00 220 ALA A N 1
ATOM 1656 C CA . ALA A 1 220 ? -2.655 -8.765 -3.581 1.00 93.00 220 ALA A CA 1
ATOM 1657 C C . ALA A 1 220 ? -2.378 -8.134 -4.953 1.00 93.00 220 ALA A C 1
ATOM 1659 O O . ALA A 1 220 ? -1.254 -7.746 -5.272 1.00 93.00 220 ALA A O 1
ATOM 1660 N N . LEU A 1 221 ? -3.426 -8.005 -5.767 1.00 92.06 221 LEU A N 1
ATOM 1661 C CA . LEU A 1 221 ? -3.382 -7.297 -7.045 1.00 92.06 221 LEU A CA 1
ATOM 1662 C C . LEU A 1 221 ? -4.148 -5.980 -6.922 1.00 92.06 221 LEU A C 1
ATOM 1664 O O . LEU A 1 221 ? -5.339 -5.991 -6.603 1.00 92.06 221 LEU A O 1
ATOM 1668 N N . ALA A 1 222 ? -3.501 -4.853 -7.221 1.00 89.75 222 ALA A N 1
ATOM 1669 C CA . ALA A 1 222 ? -4.198 -3.573 -7.289 1.00 89.75 222 ALA A CA 1
ATOM 1670 C C . ALA A 1 222 ? -4.899 -3.419 -8.643 1.00 89.75 222 ALA A C 1
ATOM 1672 O O . ALA A 1 222 ? -4.259 -3.232 -9.685 1.00 89.75 222 ALA A O 1
ATOM 1673 N N . LEU A 1 223 ? -6.230 -3.468 -8.609 1.00 83.31 223 LEU A N 1
ATOM 1674 C CA . LEU A 1 223 ? -7.096 -3.243 -9.761 1.00 83.31 223 LEU A CA 1
ATOM 1675 C C . LEU A 1 223 ? -7.602 -1.793 -9.775 1.00 83.31 223 LEU A C 1
ATOM 1677 O O . LEU A 1 223 ? -7.972 -1.271 -8.722 1.00 83.31 223 LEU A O 1
ATOM 1681 N N . PRO A 1 224 ? -7.684 -1.145 -10.948 1.00 72.31 224 PRO A N 1
ATOM 1682 C CA . PRO A 1 224 ? -8.189 0.214 -11.027 1.00 72.31 224 PRO A CA 1
ATOM 1683 C C . PRO A 1 224 ? -9.714 0.213 -10.850 1.00 72.31 224 PRO A C 1
ATOM 1685 O O . PRO A 1 224 ? -10.438 -0.492 -11.560 1.00 72.31 224 PRO A O 1
ATOM 1688 N N . ALA A 1 225 ? -10.197 1.011 -9.897 1.00 59.94 225 ALA A N 1
ATOM 1689 C CA . ALA A 1 225 ? -11.626 1.243 -9.643 1.00 59.94 225 ALA A CA 1
ATOM 1690 C C . ALA A 1 225 ? -12.123 2.610 -10.162 1.00 59.94 225 ALA A C 1
ATOM 1692 O O . ALA A 1 225 ? -13.330 2.878 -10.135 1.00 59.94 225 ALA A O 1
ATOM 1693 N N . TYR A 1 226 ? -11.191 3.424 -10.6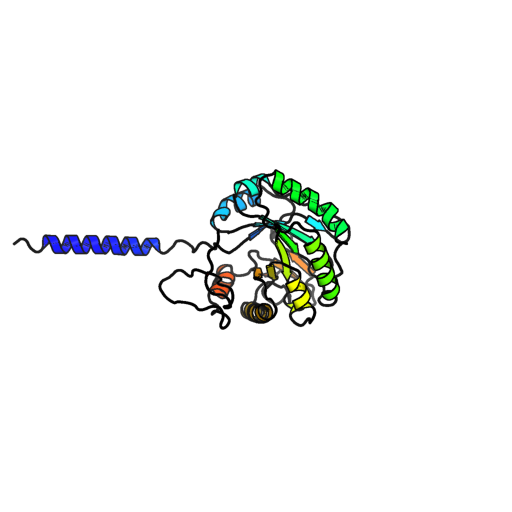65 1.00 55.09 226 TYR A N 1
ATOM 1694 C CA . TYR A 1 226 ? -11.382 4.767 -11.203 1.00 55.09 226 TYR A CA 1
ATOM 1695 C C . TYR A 1 226 ? -11.040 4.810 -12.699 1.00 55.09 226 TYR A C 1
ATOM 1697 O O . TYR A 1 226 ? -10.309 3.956 -13.212 1.00 55.09 226 TYR A O 1
ATOM 1705 N N . GLY A 1 227 ? -11.597 5.792 -13.406 1.00 51.28 227 GLY A N 1
ATOM 1706 C CA . GLY A 1 227 ? -11.159 6.159 -14.753 1.00 51.28 227 GLY A CA 1
ATOM 1707 C C . GLY A 1 227 ? -10.100 7.255 -14.689 1.00 51.28 227 GLY A C 1
ATOM 1708 O O . GLY A 1 227 ? -10.125 8.087 -13.783 1.00 51.28 227 GLY A O 1
ATOM 1709 N N . VAL A 1 228 ? -9.177 7.260 -15.646 1.00 48.38 228 VAL A N 1
ATOM 1710 C CA . VAL A 1 228 ? -8.225 8.362 -15.829 1.00 48.38 228 VAL A CA 1
ATOM 1711 C C . VAL A 1 228 ? -8.460 9.016 -17.174 1.00 48.38 228 VAL A C 1
ATOM 1713 O O . VAL A 1 228 ? -8.738 8.318 -18.144 1.00 48.38 228 VAL A O 1
ATOM 1716 N N . ARG A 1 229 ? -8.313 10.332 -17.270 1.00 54.34 229 ARG A N 1
ATOM 1717 C CA . ARG A 1 229 ? -8.210 11.012 -18.558 1.00 54.34 229 ARG A CA 1
ATOM 1718 C C . ARG A 1 229 ? -6.756 11.343 -18.832 1.00 54.34 229 ARG A C 1
ATOM 1720 O O . ARG A 1 229 ? -6.100 11.961 -18.000 1.00 54.34 229 ARG A O 1
ATOM 1727 N N . VAL A 1 230 ? -6.265 10.939 -19.996 1.00 54.38 230 VAL A N 1
ATOM 1728 C CA . VAL A 1 230 ? -4.893 11.208 -20.428 1.00 54.38 230 VAL A CA 1
ATOM 1729 C C . VAL A 1 230 ? -4.926 12.305 -21.491 1.00 54.38 230 VAL A C 1
ATOM 1731 O O . VAL A 1 230 ? -5.551 12.140 -22.542 1.00 54.38 230 VAL A O 1
ATOM 1734 N N . ASP A 1 231 ? -4.262 13.426 -21.215 1.00 52.97 231 ASP A N 1
ATOM 1735 C CA . ASP A 1 231 ? -3.954 14.452 -22.215 1.00 52.97 231 ASP A CA 1
ATOM 1736 C C . ASP A 1 231 ? -2.597 14.136 -22.850 1.00 52.97 231 ASP A C 1
ATOM 1738 O O . ASP A 1 231 ? -1.651 13.757 -22.151 1.00 52.97 231 ASP A O 1
ATOM 1742 N N . THR A 1 232 ? -2.489 14.277 -24.169 1.00 53.84 232 THR A N 1
ATOM 1743 C CA . THR A 1 232 ? -1.257 13.990 -24.918 1.00 53.84 232 THR A CA 1
ATOM 1744 C C . THR A 1 232 ? -0.846 15.164 -25.790 1.00 53.84 232 THR A C 1
ATOM 1746 O O . THR A 1 232 ? -1.701 15.827 -26.371 1.00 53.84 232 THR A O 1
ATOM 1749 N N . ASP A 1 233 ? 0.459 15.391 -25.933 1.00 58.81 233 ASP A N 1
ATOM 1750 C CA . ASP A 1 233 ? 0.988 16.362 -26.893 1.00 58.81 233 ASP A CA 1
ATOM 1751 C C . ASP A 1 233 ? 0.820 15.898 -28.358 1.00 58.81 233 ASP A C 1
ATOM 1753 O O . ASP A 1 233 ? 0.371 14.784 -28.646 1.00 58.81 233 ASP A O 1
ATOM 1757 N N . ALA A 1 234 ? 1.199 16.759 -29.308 1.00 59.34 234 ALA A N 1
ATOM 1758 C CA . ALA A 1 234 ? 1.119 16.471 -30.744 1.00 59.34 234 ALA A CA 1
ATOM 1759 C C . ALA A 1 234 ? 2.007 15.286 -31.189 1.00 59.34 234 ALA A C 1
ATOM 1761 O O . ALA A 1 234 ? 1.866 14.799 -32.309 1.00 59.34 234 ALA A O 1
ATOM 1762 N N . GLN A 1 235 ? 2.913 14.819 -30.326 1.00 56.19 235 GLN A N 1
ATOM 1763 C CA . GLN A 1 235 ? 3.817 13.689 -30.536 1.00 56.19 235 GLN A CA 1
ATOM 1764 C C . GLN A 1 235 ? 3.333 12.422 -29.807 1.00 56.19 235 GLN A C 1
ATOM 1766 O O . GLN A 1 235 ? 4.026 11.402 -29.816 1.00 56.19 235 GLN A O 1
ATOM 1771 N N . GLY A 1 236 ? 2.146 12.464 -29.193 1.00 54.28 236 GLY A N 1
ATOM 1772 C CA . GLY A 1 236 ? 1.545 11.338 -28.487 1.00 54.28 236 GLY A CA 1
ATOM 1773 C C . GLY A 1 236 ? 2.184 11.040 -27.132 1.00 54.28 236 GLY A C 1
ATOM 1774 O O . GLY A 1 236 ? 1.984 9.946 -26.611 1.00 54.28 236 GLY A O 1
ATOM 1775 N N . ARG A 1 237 ? 2.953 11.964 -26.544 1.00 53.22 237 ARG A N 1
ATOM 1776 C CA . ARG A 1 237 ? 3.473 11.817 -25.176 1.00 53.22 237 ARG A CA 1
ATOM 1777 C C . ARG A 1 237 ? 2.449 12.312 -24.169 1.00 53.22 237 ARG A C 1
ATOM 1779 O O . ARG A 1 237 ? 1.758 13.295 -24.413 1.00 53.22 237 ARG A O 1
ATOM 1786 N N . VAL A 1 238 ? 2.373 11.637 -23.024 1.00 52.69 238 VAL A N 1
ATOM 1787 C CA . VAL A 1 238 ? 1.483 12.018 -21.921 1.00 52.69 238 VAL A CA 1
ATOM 1788 C C . VAL A 1 238 ? 1.891 13.387 -21.382 1.00 52.69 238 VAL A C 1
ATOM 1790 O O . VAL A 1 238 ? 3.026 13.569 -20.943 1.00 52.69 238 VAL A O 1
ATOM 1793 N N . ARG A 1 239 ? 0.954 14.332 -21.412 1.00 43.69 239 ARG A N 1
ATOM 1794 C CA . ARG A 1 239 ? 1.102 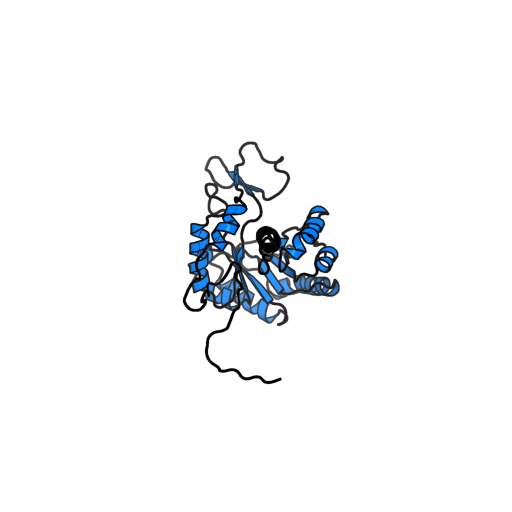15.697 -20.904 1.00 43.69 239 ARG A CA 1
ATOM 1795 C C . ARG A 1 239 ? 0.458 15.864 -19.528 1.00 43.69 239 ARG A C 1
ATOM 1797 O O . ARG A 1 239 ? 1.018 16.559 -18.687 1.00 43.69 239 ARG A O 1
ATOM 1804 N N . ALA A 1 240 ? -0.685 15.221 -19.299 1.00 45.47 240 ALA A N 1
ATOM 1805 C CA . ALA A 1 240 ? -1.376 15.200 -18.013 1.00 45.47 240 ALA A CA 1
ATOM 1806 C C . ALA A 1 240 ? -2.198 13.912 -17.861 1.00 45.47 240 ALA A C 1
ATOM 1808 O O . ALA A 1 240 ? -2.648 13.337 -18.853 1.00 45.47 240 ALA A O 1
ATOM 1809 N N . VAL A 1 241 ? -2.387 13.464 -16.620 1.00 45.97 241 VAL A N 1
ATOM 1810 C CA . VAL A 1 241 ? -3.280 12.357 -16.264 1.00 45.97 241 VAL A CA 1
ATOM 1811 C C . VAL A 1 241 ? -4.177 12.845 -15.132 1.00 45.97 241 VAL A C 1
ATOM 1813 O O . VAL A 1 241 ? -3.690 13.070 -14.027 1.00 45.97 241 VAL A O 1
ATOM 1816 N N . ASP A 1 242 ? -5.468 13.013 -15.409 1.00 46.41 242 ASP A N 1
ATOM 1817 C CA . ASP A 1 242 ? -6.467 13.409 -14.414 1.00 46.41 242 ASP A CA 1
ATOM 1818 C C . ASP A 1 242 ? -7.219 12.165 -13.930 1.00 46.41 242 ASP A C 1
ATOM 1820 O O . ASP A 1 242 ? -7.809 11.441 -14.733 1.00 46.41 242 ASP A O 1
ATOM 1824 N N . ALA A 1 243 ? -7.223 11.918 -12.621 1.00 48.94 243 ALA A N 1
ATOM 1825 C CA . ALA A 1 243 ? -8.029 10.879 -11.986 1.00 48.94 243 ALA A CA 1
ATOM 1826 C C . ALA A 1 243 ? -9.091 11.548 -11.100 1.00 48.94 243 ALA A C 1
ATOM 1828 O O . ALA A 1 243 ? -8.738 12.332 -10.226 1.00 48.94 243 ALA A O 1
ATOM 1829 N N . GLU A 1 244 ? -10.369 11.256 -11.363 1.00 45.97 244 GLU A N 1
ATOM 1830 C CA . GLU A 1 244 ? -11.552 11.664 -10.580 1.00 45.97 244 GLU A CA 1
ATOM 1831 C C . GLU A 1 244 ? -11.492 13.065 -9.924 1.00 45.97 244 GLU A C 1
ATOM 1833 O O . GLU A 1 244 ? -11.422 13.219 -8.707 1.00 45.97 244 GLU A O 1
ATOM 1838 N N . ALA A 1 245 ? -11.606 14.101 -10.756 1.00 35.00 245 ALA A N 1
ATOM 1839 C CA . ALA A 1 245 ? -12.191 15.399 -10.408 1.00 35.00 245 ALA A CA 1
ATOM 1840 C C . ALA A 1 245 ? -13.140 15.807 -11.549 1.00 35.00 245 ALA A C 1
ATOM 1842 O O . ALA A 1 245 ? -12.991 15.275 -12.654 1.00 35.00 245 ALA A O 1
ATOM 1843 N N . ASP A 1 246 ? -14.108 16.703 -11.292 1.00 33.62 246 ASP A N 1
ATOM 1844 C CA . ASP A 1 246 ? -15.077 17.174 -12.297 1.00 33.62 246 ASP A CA 1
ATOM 1845 C C . ASP A 1 246 ? -14.381 17.405 -13.644 1.00 33.62 246 ASP A C 1
ATOM 1847 O O . ASP A 1 246 ? -13.501 18.260 -13.784 1.00 33.62 246 ASP A O 1
ATOM 1851 N N . ILE A 1 247 ? -14.774 16.598 -14.634 1.00 41.59 247 ILE A N 1
ATOM 1852 C CA . ILE A 1 247 ? -14.143 16.454 -15.957 1.00 41.59 247 ILE A CA 1
ATOM 1853 C C . ILE A 1 247 ? -14.138 17.786 -16.753 1.00 41.59 247 ILE A C 1
ATOM 1855 O O . ILE A 1 247 ? -13.498 17.896 -17.803 1.00 41.59 247 ILE A O 1
ATOM 1859 N N . GLU A 1 248 ? -14.759 18.841 -16.217 1.00 34.62 248 GLU A N 1
ATOM 1860 C CA . GLU A 1 248 ? -14.971 20.159 -16.821 1.00 34.62 248 GLU A CA 1
ATOM 1861 C C . GLU A 1 248 ? -13.732 21.063 -16.962 1.00 34.62 248 GLU A C 1
ATOM 1863 O O . GLU A 1 248 ? -13.830 22.100 -17.613 1.00 34.62 248 GLU A O 1
ATOM 1868 N N . ARG A 1 249 ? -12.548 20.709 -16.437 1.00 37.97 249 ARG A N 1
ATOM 1869 C CA . ARG A 1 249 ? -11.318 21.529 -16.624 1.00 37.97 249 ARG A CA 1
ATOM 1870 C C . ARG A 1 249 ? -10.232 20.909 -17.515 1.00 37.97 249 ARG A C 1
ATOM 1872 O O . ARG A 1 249 ? -9.065 21.288 -17.467 1.00 37.97 249 ARG A O 1
ATOM 1879 N N . SER A 1 250 ? -10.661 19.972 -18.353 1.00 36.97 250 SER A N 1
ATOM 1880 C CA . SER A 1 250 ? -9.997 19.411 -19.536 1.00 36.97 250 SER A CA 1
ATOM 1881 C C . SER A 1 250 ? -10.124 20.202 -20.832 1.00 36.97 250 SER A C 1
ATOM 1883 O O . SER A 1 250 ? -11.260 20.378 -21.260 1.00 36.97 250 SER A O 1
ATOM 1885 N N . SER A 1 251 ? -9.054 20.596 -21.526 1.00 43.41 251 SER A N 1
ATOM 1886 C CA . SER A 1 251 ? -9.186 21.016 -22.932 1.00 43.41 251 SER A CA 1
ATOM 1887 C C . SER A 1 251 ? -9.870 19.922 -23.780 1.00 43.41 251 SER A C 1
ATOM 1889 O O . SER A 1 251 ? -9.782 18.734 -23.464 1.00 43.41 251 SER A O 1
ATOM 1891 N N . ALA A 1 252 ? -10.561 20.315 -24.856 1.00 44.84 252 ALA A N 1
ATOM 1892 C CA . ALA A 1 252 ? -11.417 19.447 -25.680 1.00 44.84 252 ALA A CA 1
ATOM 1893 C C . ALA A 1 252 ? -10.705 18.251 -26.369 1.00 44.84 252 ALA A C 1
ATOM 1895 O O . ALA A 1 252 ? -11.349 17.505 -27.103 1.00 44.84 252 ALA A O 1
ATOM 1896 N N . SER A 1 253 ? -9.397 18.060 -26.158 1.00 46.88 253 SER A N 1
ATOM 1897 C CA . SER A 1 253 ? -8.562 17.009 -26.758 1.00 46.88 253 SER A CA 1
ATOM 1898 C C . SER A 1 253 ? -8.227 15.818 -25.843 1.00 46.88 253 SER A C 1
ATOM 1900 O O . SER A 1 253 ? -7.585 14.878 -26.310 1.00 46.88 253 SER A O 1
ATOM 1902 N N . GLY A 1 254 ? -8.623 15.823 -24.563 1.00 43.25 254 GLY A N 1
ATOM 1903 C CA . GLY A 1 254 ? -8.306 14.727 -23.631 1.00 43.25 254 GLY A CA 1
ATOM 1904 C C . GLY A 1 254 ? -9.077 13.427 -23.922 1.00 43.25 254 GLY A C 1
ATOM 1905 O O . GLY A 1 254 ? -10.252 13.476 -24.282 1.00 43.25 254 GLY A O 1
ATOM 1906 N N . ARG A 1 255 ? -8.436 12.259 -23.743 1.00 49.25 255 ARG A N 1
ATOM 1907 C CA . ARG A 1 255 ? -9.066 10.934 -23.934 1.00 49.25 255 ARG A CA 1
ATOM 1908 C C . ARG A 1 255 ? -9.336 10.222 -22.615 1.00 49.25 255 ARG A C 1
ATOM 1910 O O . ARG A 1 255 ? -8.423 10.049 -21.808 1.00 49.25 255 ARG A O 1
ATOM 1917 N N . ASP A 1 256 ? -10.567 9.754 -22.443 1.00 43.72 256 ASP A N 1
ATOM 1918 C CA . ASP A 1 256 ? -10.981 8.988 -21.268 1.00 43.72 256 ASP A CA 1
ATOM 1919 C C . ASP A 1 256 ? -10.498 7.534 -21.358 1.00 43.72 256 ASP A C 1
ATOM 1921 O O . ASP A 1 256 ? -10.806 6.793 -22.294 1.00 43.72 256 ASP A O 1
ATOM 1925 N N . CYS A 1 257 ? -9.756 7.103 -20.346 1.00 44.06 257 CYS A N 1
ATOM 1926 C CA . CYS A 1 257 ? -9.312 5.736 -20.126 1.00 44.06 257 CYS A CA 1
ATOM 1927 C C . CYS A 1 257 ? -10.006 5.189 -18.872 1.00 44.06 257 CYS A C 1
ATOM 1929 O O . CYS A 1 257 ? -9.476 5.241 -17.763 1.00 44.06 257 CYS A O 1
ATOM 1931 N N . ALA A 1 258 ? -11.208 4.641 -19.044 1.00 41.47 258 ALA A N 1
ATOM 1932 C CA . ALA A 1 258 ? -11.911 3.931 -17.980 1.00 41.47 258 ALA A CA 1
ATOM 1933 C C . ALA A 1 258 ? -11.724 2.410 -18.126 1.00 41.47 258 ALA A C 1
ATOM 1935 O O . ALA A 1 258 ? -11.895 1.873 -19.226 1.00 41.47 258 ALA A O 1
ATOM 1936 N N . PRO A 1 259 ? -11.435 1.665 -17.045 1.00 38.88 259 PRO A N 1
ATOM 1937 C CA . PRO A 1 259 ? -11.648 0.228 -17.058 1.00 38.88 259 PRO A CA 1
ATOM 1938 C C . PRO A 1 259 ? -13.161 -0.030 -17.108 1.00 38.88 259 PRO A C 1
ATOM 1940 O O . PRO A 1 259 ? -13.927 0.538 -16.329 1.00 38.88 259 PRO A O 1
ATOM 1943 N N . SER A 1 260 ? -13.636 -0.927 -17.976 1.00 37.97 260 SER A N 1
ATOM 1944 C CA . SER A 1 260 ? -15.006 -1.422 -17.815 1.00 37.97 260 SER A CA 1
ATOM 1945 C C . SER A 1 260 ? -15.054 -2.256 -16.527 1.00 37.97 260 SER A C 1
ATOM 1947 O O . SER A 1 260 ? -14.522 -3.370 -16.517 1.00 37.97 260 SER A O 1
ATOM 1949 N N . ARG A 1 261 ? -15.665 -1.725 -15.455 1.00 37.59 261 ARG A N 1
ATOM 1950 C CA . ARG A 1 261 ? -15.705 -2.326 -14.100 1.00 37.59 261 ARG A CA 1
ATOM 1951 C C . ARG A 1 261 ? -16.050 -3.824 -14.095 1.00 37.59 261 ARG A C 1
ATOM 1953 O O . ARG A 1 261 ? -15.446 -4.591 -13.356 1.00 37.59 261 ARG A O 1
ATOM 1960 N N . ALA A 1 262 ? -16.962 -4.254 -14.970 1.00 34.22 262 ALA A N 1
ATOM 1961 C CA . ALA A 1 262 ? -17.362 -5.657 -15.097 1.00 34.22 262 ALA A CA 1
ATOM 1962 C C . ALA A 1 262 ? -16.278 -6.571 -15.708 1.00 34.22 262 ALA A C 1
ATOM 1964 O O . ALA A 1 262 ? -16.198 -7.745 -15.353 1.00 34.22 262 ALA A O 1
ATOM 1965 N N . LYS A 1 263 ? -15.421 -6.062 -16.609 1.00 38.72 263 LYS A N 1
ATOM 1966 C CA . LYS A 1 263 ? -14.375 -6.879 -17.254 1.00 38.72 263 LYS A CA 1
ATOM 1967 C C . LYS A 1 263 ? -13.109 -6.998 -16.411 1.00 38.72 263 LYS A C 1
ATOM 1969 O O . LYS A 1 263 ? -12.483 -8.047 -16.472 1.00 38.72 263 LYS A O 1
ATOM 1974 N N . SER A 1 264 ? -12.725 -5.984 -15.628 1.00 43.28 264 SER A N 1
ATOM 1975 C CA . SER A 1 264 ? -11.507 -6.060 -14.800 1.00 43.28 264 SER A CA 1
ATOM 1976 C C . SER A 1 264 ? -11.661 -7.075 -13.664 1.00 43.28 264 SER A C 1
ATOM 1978 O O . SER A 1 264 ? -10.845 -7.985 -13.539 1.00 43.28 264 SER A O 1
ATOM 1980 N N . GLN A 1 265 ? -12.754 -6.986 -12.900 1.00 45.94 265 GLN A N 1
ATOM 1981 C CA . GLN A 1 265 ? -13.039 -7.913 -11.799 1.00 45.94 265 GLN A CA 1
ATOM 1982 C C . GLN A 1 265 ? -13.429 -9.311 -12.307 1.00 45.94 265 GLN A C 1
ATOM 1984 O O . GLN A 1 265 ? -12.899 -10.311 -11.823 1.00 45.94 265 GLN A O 1
ATOM 1989 N N . GLY A 1 266 ? -14.293 -9.391 -13.329 1.00 41.03 266 GLY A N 1
ATOM 1990 C CA . GLY A 1 266 ? -14.728 -10.665 -13.911 1.00 41.03 266 GLY A CA 1
ATOM 1991 C C . GLY A 1 266 ? -13.606 -11.442 -14.608 1.00 41.03 266 GLY A C 1
ATOM 1992 O O . GLY A 1 266 ? -13.565 -12.667 -14.521 1.00 41.03 266 GLY A O 1
ATOM 1993 N N . SER A 1 267 ? -12.654 -10.750 -15.248 1.00 47.62 267 SER A N 1
ATOM 1994 C CA . SER A 1 267 ? -11.504 -11.396 -15.890 1.00 47.62 267 SER A CA 1
ATOM 1995 C C . SER A 1 267 ? -10.569 -12.027 -14.860 1.00 47.62 267 SER A C 1
ATOM 1997 O O . SER A 1 267 ? -10.246 -13.203 -15.003 1.00 47.62 267 SER A O 1
ATOM 1999 N N . CYS A 1 268 ? -10.177 -11.310 -13.799 1.00 46.38 268 CYS A N 1
ATOM 2000 C CA . CYS A 1 268 ? -9.299 -11.868 -12.761 1.00 46.38 268 CYS A CA 1
ATOM 2001 C C . CYS A 1 268 ? -9.950 -13.032 -11.997 1.00 46.38 268 CYS A C 1
ATOM 2003 O O . CYS A 1 268 ? -9.280 -14.022 -11.716 1.00 46.38 268 CYS A O 1
ATOM 2005 N N . ALA A 1 269 ? -11.258 -12.958 -11.726 1.00 46.88 269 ALA A N 1
ATOM 2006 C CA . ALA A 1 269 ? -11.997 -14.028 -11.051 1.00 46.88 269 ALA A CA 1
ATOM 2007 C C . ALA A 1 269 ? -12.079 -15.340 -11.863 1.00 46.88 269 ALA A C 1
ATOM 2009 O O . ALA A 1 269 ? -12.380 -16.389 -11.300 1.00 46.88 269 ALA A O 1
ATOM 2010 N N . SER A 1 270 ? -11.812 -15.293 -13.175 1.00 42.84 270 SER A N 1
ATOM 2011 C CA . SER A 1 270 ? -11.879 -16.447 -14.085 1.00 42.84 270 SER A CA 1
ATOM 2012 C C . SER A 1 270 ? -10.543 -17.178 -14.300 1.00 42.84 270 SER A C 1
ATOM 2014 O O . SER A 1 270 ? -10.482 -18.129 -15.082 1.00 42.84 270 SER A O 1
ATOM 2016 N N . TRP A 1 271 ? -9.451 -16.745 -13.658 1.00 45.72 271 TRP A N 1
ATOM 2017 C CA . TRP A 1 271 ? -8.123 -17.330 -13.878 1.00 45.72 271 TRP A CA 1
ATOM 2018 C C . TRP A 1 271 ? -7.948 -18.663 -13.120 1.00 45.72 271 TRP A C 1
ATOM 2020 O O . TRP A 1 271 ? -8.263 -18.727 -11.932 1.00 45.72 271 TRP A O 1
ATOM 2030 N N . PRO A 1 272 ? -7.440 -19.734 -13.769 1.00 38.25 272 PRO A N 1
ATOM 2031 C CA . PRO A 1 272 ? -7.220 -21.023 -13.114 1.00 38.25 272 PRO A CA 1
ATOM 2032 C C . PRO A 1 272 ? -6.118 -20.946 -12.047 1.00 38.25 272 PRO A C 1
ATOM 2034 O O . PRO A 1 272 ? -5.179 -20.156 -12.164 1.00 38.25 272 PRO A O 1
ATOM 2037 N N . THR A 1 273 ? -6.230 -21.806 -11.030 1.00 41.22 273 THR A N 1
ATOM 2038 C CA . THR A 1 273 ? -5.273 -21.964 -9.925 1.00 41.22 273 THR A CA 1
ATOM 2039 C C . THR A 1 273 ? -3.855 -22.213 -10.434 1.00 41.22 273 THR A C 1
ATOM 2041 O O . THR A 1 273 ? -3.620 -23.066 -11.292 1.00 41.22 273 THR A O 1
ATOM 2044 N N . LEU A 1 274 ? -2.902 -21.458 -9.895 1.00 35.97 274 LEU A N 1
ATOM 2045 C CA . LEU A 1 274 ? -1.502 -21.484 -10.298 1.00 35.97 274 LEU A CA 1
ATOM 2046 C C . LEU A 1 274 ? -0.709 -22.449 -9.419 1.00 35.97 274 LEU A C 1
ATOM 2048 O O . LEU A 1 274 ? -0.348 -22.108 -8.299 1.00 35.97 274 LEU A O 1
ATOM 2052 N N . GLY A 1 275 ? -0.397 -23.627 -9.964 1.00 28.84 275 GLY A N 1
ATOM 2053 C CA . GLY A 1 275 ? 0.670 -24.501 -9.461 1.00 28.84 275 GLY A CA 1
ATOM 2054 C C . GLY A 1 275 ? 0.352 -25.327 -8.203 1.00 28.84 275 GLY A C 1
ATOM 2055 O O . GLY A 1 275 ? -0.657 -25.109 -7.539 1.00 28.84 275 GLY A O 1
ATOM 2056 N N . PRO A 1 276 ? 1.200 -26.328 -7.888 1.00 28.62 276 PRO A N 1
ATOM 2057 C CA . PRO A 1 276 ? 0.820 -27.583 -7.221 1.00 28.62 276 PRO A CA 1
ATOM 2058 C C . PRO A 1 276 ? 0.547 -27.482 -5.710 1.00 28.62 276 PRO A C 1
ATOM 2060 O O . PRO A 1 276 ? 0.366 -28.501 -5.050 1.00 28.62 276 PRO A O 1
ATOM 2063 N N . SER A 1 277 ? 0.504 -26.277 -5.149 1.00 30.08 277 SER A N 1
ATOM 2064 C CA . SER A 1 277 ? 0.230 -26.007 -3.732 1.00 30.08 277 SER A CA 1
ATOM 2065 C C . SER A 1 277 ? -1.184 -25.471 -3.472 1.00 30.08 277 SER A C 1
ATOM 2067 O O . SER A 1 277 ? -1.510 -25.133 -2.335 1.00 30.08 277 SER A O 1
ATOM 2069 N N . ILE A 1 278 ? -2.044 -25.411 -4.496 1.00 31.33 278 ILE A N 1
ATOM 2070 C CA . ILE A 1 278 ? -3.432 -24.951 -4.380 1.00 31.33 278 ILE A CA 1
ATOM 2071 C C . ILE A 1 278 ? -4.334 -25.908 -5.168 1.00 31.33 278 ILE A C 1
ATOM 2073 O O . ILE A 1 278 ? -4.466 -25.796 -6.386 1.00 31.33 278 ILE A O 1
ATOM 2077 N N . SER A 1 279 ? -4.955 -26.859 -4.469 1.00 26.05 279 SER A N 1
ATOM 2078 C CA . SER A 1 279 ? -5.951 -27.760 -5.060 1.00 26.05 279 SER A CA 1
ATOM 2079 C C . SER A 1 279 ? -7.346 -27.146 -4.960 1.00 26.05 279 SER A C 1
ATOM 2081 O O . SER A 1 279 ? -7.793 -26.769 -3.877 1.00 26.05 279 SER A O 1
ATOM 2083 N N . ALA A 1 280 ? -8.038 -27.059 -6.094 1.00 28.20 280 ALA A N 1
ATOM 2084 C CA . ALA A 1 280 ? -9.451 -26.716 -6.162 1.00 28.20 280 ALA A CA 1
ATOM 2085 C C . ALA A 1 280 ? -10.292 -27.991 -6.003 1.00 28.20 280 ALA A C 1
ATOM 2087 O O . ALA A 1 280 ? -10.289 -28.832 -6.898 1.00 28.20 280 ALA A O 1
ATOM 2088 N N . ASP A 1 281 ? -11.038 -28.120 -4.905 1.00 23.62 281 ASP A N 1
ATOM 2089 C CA . ASP A 1 281 ? -12.103 -29.122 -4.815 1.00 23.62 281 ASP A CA 1
ATOM 2090 C C . ASP A 1 281 ? -13.400 -28.521 -5.359 1.00 23.62 281 ASP A C 1
ATOM 2092 O O . ASP A 1 281 ? -14.019 -27.627 -4.775 1.00 23.62 281 ASP A O 1
ATOM 2096 N N . THR A 1 282 ? -13.808 -29.006 -6.528 1.00 26.14 282 THR A N 1
ATOM 2097 C CA . THR A 1 282 ? -15.065 -28.630 -7.166 1.00 26.14 282 THR A CA 1
ATOM 2098 C C . THR A 1 282 ? -16.236 -29.321 -6.479 1.00 26.14 282 THR A C 1
ATOM 2100 O O . THR A 1 282 ? -16.518 -30.487 -6.751 1.00 26.14 282 THR A O 1
ATOM 2103 N N . CYS A 1 283 ? -16.981 -28.581 -5.658 1.00 22.42 283 CYS A N 1
ATOM 2104 C CA . CYS A 1 283 ? -18.402 -28.848 -5.460 1.00 22.42 283 CYS A CA 1
ATOM 2105 C C . CYS A 1 283 ? -19.157 -27.561 -5.083 1.00 22.42 283 CYS A C 1
ATOM 2107 O O . CYS A 1 283 ? -18.917 -26.990 -4.025 1.00 22.42 283 CYS A O 1
ATOM 2109 N N . GLY A 1 284 ? -20.072 -27.130 -5.961 1.00 25.50 284 GLY A N 1
ATOM 2110 C CA . GLY A 1 284 ? -21.163 -26.190 -5.665 1.00 25.50 284 GLY A CA 1
ATOM 2111 C C . GLY A 1 284 ? -20.783 -24.731 -5.379 1.00 25.50 284 GLY A C 1
ATOM 2112 O O . GLY A 1 284 ? -20.474 -24.381 -4.248 1.00 25.50 284 GLY A O 1
ATOM 2113 N N . SER A 1 285 ? -20.889 -23.879 -6.409 1.00 29.48 285 SER A N 1
ATOM 2114 C CA . SER A 1 285 ? -21.176 -22.425 -6.358 1.00 29.48 285 SER A CA 1
ATOM 2115 C C . SER A 1 285 ? -20.844 -21.683 -5.048 1.00 29.48 285 SER A C 1
ATOM 2117 O O . SER A 1 285 ? -21.736 -21.215 -4.341 1.00 29.48 285 SER A O 1
ATOM 2119 N N . GLY A 1 286 ? -19.551 -21.550 -4.749 1.00 25.05 286 GLY A N 1
ATOM 2120 C CA . GLY A 1 286 ? -19.043 -20.745 -3.638 1.00 25.05 286 GLY A CA 1
ATOM 2121 C C . GLY A 1 286 ? -17.595 -21.098 -3.310 1.00 25.05 286 GLY A C 1
ATOM 2122 O O . GLY A 1 286 ? -17.339 -22.022 -2.541 1.00 25.05 286 GLY A O 1
ATOM 2123 N N . CYS A 1 287 ? -16.633 -20.378 -3.893 1.00 25.56 287 CYS A N 1
ATOM 2124 C CA . CYS A 1 287 ? -15.212 -20.651 -3.672 1.00 25.56 287 CYS A CA 1
ATOM 2125 C C . CYS A 1 287 ? -14.763 -20.132 -2.297 1.00 25.56 287 CYS A C 1
ATOM 2127 O O . CYS A 1 287 ? -14.736 -18.927 -2.050 1.00 25.56 287 CYS A O 1
ATOM 2129 N N . ARG A 1 288 ? -14.404 -21.061 -1.403 1.00 24.39 288 ARG A N 1
ATOM 2130 C CA . ARG A 1 288 ? -13.702 -20.798 -0.139 1.00 24.39 288 ARG A CA 1
ATOM 2131 C C . ARG A 1 288 ? -12.196 -20.915 -0.358 1.00 24.39 288 ARG A C 1
ATOM 2133 O O . ARG A 1 288 ? -11.741 -21.902 -0.925 1.00 24.39 288 ARG A O 1
ATOM 2140 N N . TRP A 1 289 ? -11.432 -19.964 0.172 1.00 27.09 289 TRP A N 1
ATOM 2141 C CA . TRP A 1 289 ? -9.970 -20.010 0.203 1.00 27.09 289 TRP A CA 1
ATOM 2142 C C . TRP A 1 289 ? -9.508 -20.400 1.610 1.00 27.09 289 TRP A C 1
ATOM 2144 O O . TRP A 1 289 ? -9.933 -19.796 2.596 1.00 27.09 289 TRP A O 1
ATOM 2154 N N . ARG A 1 290 ? -8.649 -21.414 1.731 1.00 25.45 290 ARG A N 1
ATOM 2155 C CA . ARG A 1 290 ? -7.967 -21.758 2.986 1.00 25.45 290 ARG A CA 1
ATOM 2156 C C . ARG A 1 290 ? -6.502 -22.030 2.663 1.00 25.45 290 ARG A C 1
ATOM 2158 O O . ARG A 1 290 ? -6.209 -22.922 1.878 1.00 25.45 290 ARG A O 1
ATOM 2165 N N . ALA A 1 291 ? -5.601 -21.258 3.260 1.00 26.30 291 ALA A N 1
ATOM 2166 C CA . ALA A 1 291 ? -4.170 -21.517 3.194 1.00 26.30 291 ALA A CA 1
ATOM 2167 C C . ALA A 1 291 ? -3.811 -22.608 4.212 1.00 26.30 291 ALA A C 1
ATOM 2169 O O . ALA A 1 291 ? -4.120 -22.478 5.397 1.00 26.30 291 ALA A O 1
ATOM 2170 N N . THR A 1 292 ? -3.154 -23.675 3.770 1.00 25.91 292 THR A N 1
ATOM 2171 C CA . THR A 1 292 ? -2.450 -24.612 4.653 1.00 25.91 292 THR A CA 1
ATOM 2172 C C . THR A 1 292 ? -0.992 -24.643 4.228 1.00 25.91 292 THR A C 1
ATOM 2174 O O . THR A 1 292 ? -0.698 -24.912 3.066 1.00 25.91 292 THR A O 1
ATOM 2177 N N . GLY A 1 293 ? -0.098 -24.310 5.163 1.00 24.41 293 GLY A N 1
ATOM 2178 C CA . GLY A 1 293 ? 1.347 -24.294 4.948 1.00 24.41 293 GLY A CA 1
ATOM 2179 C C . GLY A 1 293 ? 1.900 -25.661 4.537 1.00 24.41 293 GLY A C 1
ATOM 2180 O O . GLY A 1 293 ? 1.305 -26.702 4.821 1.00 24.41 293 GLY A O 1
ATOM 2181 N N . ALA A 1 294 ? 3.036 -25.633 3.841 1.00 28.08 294 ALA A N 1
ATOM 2182 C CA . ALA A 1 294 ? 3.697 -26.802 3.276 1.00 28.08 294 ALA A CA 1
ATOM 2183 C C . ALA A 1 294 ? 4.032 -27.873 4.333 1.00 28.08 294 ALA A C 1
ATOM 2185 O O . ALA A 1 294 ? 4.433 -27.581 5.459 1.00 28.08 294 ALA A O 1
ATOM 2186 N N . ALA A 1 295 ? 3.843 -29.129 3.930 1.00 25.92 295 ALA A N 1
ATOM 2187 C CA . ALA A 1 295 ? 3.955 -30.328 4.743 1.00 25.92 295 ALA A CA 1
ATOM 2188 C C . ALA A 1 295 ? 5.368 -30.549 5.306 1.00 25.92 295 ALA A C 1
ATOM 2190 O O . ALA A 1 295 ? 6.349 -30.584 4.567 1.00 25.92 295 ALA A O 1
ATOM 2191 N N . GLY A 1 296 ? 5.442 -30.776 6.619 1.00 27.08 296 GLY A N 1
ATOM 2192 C CA . GLY A 1 296 ? 6.683 -31.150 7.294 1.00 27.08 296 GLY A CA 1
ATOM 2193 C C . GLY A 1 296 ? 6.615 -31.309 8.815 1.00 27.08 296 GLY A C 1
ATOM 2194 O O . GLY A 1 296 ? 7.662 -31.368 9.439 1.00 27.08 296 GLY A O 1
ATOM 2195 N N . ALA A 1 297 ? 5.435 -31.372 9.442 1.00 24.95 297 ALA A N 1
ATOM 2196 C CA . ALA A 1 297 ? 5.277 -31.831 10.826 1.00 24.95 297 ALA A CA 1
ATOM 2197 C C . ALA A 1 297 ? 3.809 -32.211 11.071 1.00 24.95 297 ALA A C 1
ATOM 2199 O O . ALA A 1 297 ? 2.905 -31.437 10.766 1.00 24.95 297 ALA A O 1
ATOM 2200 N N . GLY A 1 298 ? 3.568 -33.421 11.585 1.00 24.02 298 GLY A N 1
ATOM 2201 C CA . GLY A 1 298 ? 2.232 -33.887 11.966 1.00 24.02 298 GLY A CA 1
ATOM 2202 C C . GLY A 1 298 ? 1.603 -33.053 13.096 1.00 24.02 298 GLY A C 1
ATOM 2203 O O . GLY A 1 298 ? 2.290 -32.252 13.734 1.00 24.02 298 GLY A O 1
ATOM 2204 N N . PRO A 1 299 ? 0.300 -33.236 13.374 1.00 22.97 299 PRO A N 1
ATOM 2205 C CA . PRO A 1 299 ? -0.425 -32.392 14.314 1.00 22.97 299 PRO A CA 1
ATOM 2206 C C . PRO A 1 299 ? 0.107 -32.582 15.741 1.00 22.97 299 PRO A C 1
ATOM 2208 O O . PRO A 1 299 ? 0.018 -33.671 16.309 1.00 22.97 299 PRO A O 1
ATOM 2211 N N . ARG A 1 300 ? 0.622 -31.506 16.348 1.00 21.61 300 ARG A N 1
ATOM 2212 C CA . ARG A 1 300 ? 0.799 -31.397 17.802 1.00 21.61 300 ARG A CA 1
ATOM 2213 C C . ARG A 1 300 ? -0.064 -30.259 18.325 1.00 21.61 300 ARG A C 1
ATOM 2215 O O . ARG A 1 300 ? 0.225 -29.092 18.096 1.00 21.61 300 ARG A O 1
ATOM 2222 N N . TRP A 1 301 ? -1.113 -30.632 19.045 1.00 24.12 301 TRP A N 1
ATOM 2223 C CA . TRP A 1 301 ? -1.805 -29.749 19.975 1.00 24.12 301 TRP A CA 1
ATOM 2224 C C . TRP A 1 301 ? -0.922 -29.551 21.196 1.00 24.12 301 TRP A C 1
ATOM 2226 O O . TRP A 1 301 ? -0.511 -30.554 21.772 1.00 24.12 301 TRP A O 1
ATOM 2236 N N . LEU A 1 302 ? -0.690 -28.312 21.621 1.00 19.69 302 LEU A N 1
ATOM 2237 C CA . LEU A 1 302 ? -0.371 -27.964 23.006 1.00 19.69 302 LEU A CA 1
ATOM 2238 C C . LEU A 1 302 ? -0.855 -26.526 23.268 1.00 19.69 302 LEU A C 1
ATOM 2240 O O . LEU A 1 302 ? -0.926 -25.726 22.342 1.00 19.69 302 LEU A O 1
ATOM 2244 N N . ARG A 1 303 ? -1.286 -26.324 24.516 1.00 25.33 303 ARG A N 1
ATOM 2245 C CA . ARG A 1 303 ? -2.177 -25.278 25.048 1.00 25.33 303 ARG A CA 1
ATOM 2246 C C . ARG A 1 303 ? -1.780 -23.839 24.756 1.00 25.33 303 ARG A C 1
ATOM 2248 O O . ARG A 1 303 ? -0.564 -23.561 24.778 1.00 25.33 303 ARG A O 1
#

Radius of gyration: 23.89 Å; chains: 1; bounding box: 82×62×56 Å